Protein AF-A0A327JA09-F1 (afdb_monomer_lite)

pLDDT: mean 91.35, std 12.74, range [39.41, 97.94]

Sequence (194 aa):
MADFAIGSVSSKSVKAQERDEAKEIYLKEKSEASIWSENVDVTNEQITSLDVNIADIKNVIKGLSTDLAVIASNKEKVGEDYKTLVFLHDALKNKPKYALTPDEKKFLANFTEKKVALEDQKNQLTVNFEELDKLIEVKKKDAEATEKKQKEIKENLEKTIEPRYKKEDEEAQDAYKVWKKLEKEVEEEERNKK

Structure (mmCIF, N/CA/C/O backbone):
data_AF-A0A327JA09-F1
#
_entry.id   AF-A0A327JA09-F1
#
loop_
_atom_site.group_PDB
_atom_site.id
_atom_site.type_symbol
_atom_site.label_atom_id
_atom_site.label_alt_id
_atom_site.label_comp_id
_atom_site.label_asym_id
_atom_site.label_entity_id
_atom_site.label_seq_id
_atom_site.pdbx_PDB_ins_code
_atom_site.Cartn_x
_atom_site.Cartn_y
_atom_site.Cartn_z
_atom_site.occupancy
_atom_site.B_iso_or_equiv
_atom_site.auth_seq_id
_atom_site.auth_comp_id
_atom_site.auth_asym_id
_atom_site.auth_atom_id
_atom_site.pdbx_PDB_model_num
ATOM 1 N N . MET A 1 1 ? 48.721 -32.821 -64.611 1.00 44.84 1 MET A N 1
ATOM 2 C CA . MET A 1 1 ? 48.614 -31.363 -64.406 1.00 44.84 1 MET A CA 1
ATOM 3 C C . MET A 1 1 ? 47.261 -31.134 -63.766 1.00 44.84 1 MET A C 1
ATOM 5 O O . MET A 1 1 ? 46.281 -31.594 -64.332 1.00 44.84 1 MET A O 1
ATOM 9 N N . ALA A 1 2 ? 47.228 -30.619 -62.538 1.00 44.12 2 ALA A N 1
ATOM 10 C CA . ALA A 1 2 ? 45.986 -30.359 -61.818 1.00 44.12 2 ALA A CA 1
ATOM 11 C C . ALA A 1 2 ? 45.610 -28.893 -62.044 1.00 44.12 2 ALA A C 1
ATOM 13 O O . ALA A 1 2 ? 46.360 -28.008 -61.635 1.00 44.12 2 ALA A O 1
ATOM 14 N N . ASP A 1 3 ? 44.487 -28.658 -62.719 1.00 41.72 3 ASP A N 1
ATOM 15 C CA . ASP A 1 3 ? 43.904 -27.329 -62.856 1.00 41.72 3 ASP A CA 1
ATOM 16 C C . ASP A 1 3 ? 43.307 -26.909 -61.511 1.00 41.72 3 ASP A C 1
ATOM 18 O O . ASP A 1 3 ? 42.401 -27.548 -60.972 1.00 41.72 3 ASP A O 1
ATOM 22 N N . PHE A 1 4 ? 43.858 -25.839 -60.944 1.00 43.09 4 PHE A N 1
ATOM 23 C CA . PHE A 1 4 ? 43.370 -25.221 -59.720 1.00 43.09 4 PHE A CA 1
ATOM 24 C C . PHE A 1 4 ? 42.222 -24.277 -60.091 1.00 43.09 4 PHE A C 1
ATOM 26 O O . PHE A 1 4 ? 42.443 -23.179 -60.601 1.00 43.09 4 PHE A O 1
ATOM 33 N N . ALA A 1 5 ? 40.983 -24.718 -59.867 1.00 48.59 5 ALA A N 1
ATOM 34 C CA . ALA A 1 5 ? 39.807 -23.867 -59.990 1.00 48.59 5 ALA A CA 1
ATOM 35 C C . ALA A 1 5 ? 39.850 -22.791 -58.893 1.00 48.59 5 ALA A C 1
ATOM 37 O O . ALA A 1 5 ? 39.520 -23.048 -57.735 1.00 48.59 5 ALA A O 1
ATOM 38 N N . ILE A 1 6 ? 40.273 -21.578 -59.253 1.00 45.56 6 ILE A N 1
ATOM 39 C CA . ILE A 1 6 ? 40.112 -20.402 -58.397 1.00 45.56 6 ILE A CA 1
ATOM 40 C C . ILE A 1 6 ? 38.614 -20.096 -58.364 1.00 45.56 6 ILE A C 1
ATOM 42 O O . ILE A 1 6 ? 38.031 -19.648 -59.352 1.00 45.56 6 ILE A O 1
ATOM 46 N N . GLY A 1 7 ? 37.986 -20.406 -57.231 1.00 39.41 7 GLY A N 1
ATOM 47 C CA . GLY A 1 7 ? 36.593 -20.083 -56.962 1.00 39.41 7 GLY A CA 1
ATOM 48 C C . GLY A 1 7 ? 36.347 -18.588 -57.142 1.00 39.41 7 GLY A C 1
ATOM 49 O O . GLY A 1 7 ? 36.975 -17.758 -56.488 1.00 39.41 7 GLY A O 1
ATOM 50 N N . SER A 1 8 ? 35.424 -18.259 -58.043 1.00 39.84 8 SER A N 1
ATOM 51 C CA . SER A 1 8 ? 34.851 -16.925 -58.197 1.00 39.84 8 SER A CA 1
ATOM 52 C C . SER A 1 8 ? 34.093 -16.569 -56.917 1.00 39.84 8 SER A C 1
ATOM 54 O O . SER A 1 8 ? 32.942 -16.963 -56.720 1.00 39.84 8 SER A O 1
ATOM 56 N N . VAL A 1 9 ? 34.764 -15.868 -56.004 1.00 45.22 9 VAL A N 1
ATOM 57 C CA . VAL A 1 9 ? 34.104 -15.218 -54.874 1.00 45.22 9 VAL A CA 1
ATOM 58 C C . VAL A 1 9 ? 33.410 -13.989 -55.451 1.00 45.22 9 VAL A C 1
ATOM 60 O O . VAL A 1 9 ? 34.061 -13.020 -55.833 1.00 45.22 9 VAL A O 1
ATOM 63 N N . SER A 1 10 ? 32.086 -14.067 -55.587 1.00 47.44 10 SER A N 1
ATOM 64 C CA . SER A 1 10 ? 31.228 -12.953 -55.997 1.00 47.44 10 SER A CA 1
ATOM 65 C C . SER A 1 10 ? 31.553 -11.711 -55.162 1.00 47.44 10 SER A C 1
ATOM 67 O O . SER A 1 10 ? 31.227 -11.653 -53.975 1.00 47.44 10 SER A O 1
ATOM 69 N N . SER A 1 11 ? 32.190 -10.714 -55.776 1.00 51.88 11 SER A N 1
ATOM 70 C CA . SER A 1 11 ? 32.577 -9.465 -55.127 1.00 51.88 11 SER A CA 1
ATOM 71 C C . SER A 1 11 ? 31.333 -8.633 -54.801 1.00 51.88 11 SER A C 1
ATOM 73 O O . SER A 1 11 ? 30.834 -7.897 -55.657 1.00 51.88 11 SER A O 1
ATOM 75 N N . LYS A 1 12 ? 30.817 -8.720 -53.569 1.00 57.81 12 LYS A N 1
ATOM 76 C CA . LYS A 1 12 ? 29.985 -7.632 -53.030 1.00 57.81 12 LYS A CA 1
ATOM 77 C C . LYS A 1 12 ? 30.800 -6.336 -53.139 1.00 57.81 12 LYS A C 1
ATOM 79 O O . LYS A 1 12 ? 31.996 -6.347 -52.851 1.00 57.81 12 LYS A O 1
ATOM 84 N N . SER A 1 13 ? 30.189 -5.236 -53.590 1.00 75.19 13 SER A N 1
ATOM 85 C CA . SER A 1 13 ? 30.868 -3.938 -53.519 1.00 75.19 13 SER A CA 1
ATOM 86 C C . SER A 1 13 ? 31.145 -3.611 -52.050 1.00 75.19 13 SER A C 1
ATOM 88 O O . SER A 1 13 ? 30.347 -3.964 -51.182 1.00 75.19 13 SER A O 1
ATOM 90 N N . VAL A 1 14 ? 32.263 -2.938 -51.766 1.00 83.44 14 VAL A N 1
ATOM 91 C CA . VAL A 1 14 ? 32.644 -2.531 -50.399 1.00 83.44 14 VAL A CA 1
ATOM 92 C C . VAL A 1 14 ? 31.479 -1.815 -49.697 1.00 83.44 14 VAL A C 1
ATOM 94 O O . VAL A 1 14 ? 31.134 -2.164 -48.576 1.00 83.44 14 VAL A O 1
ATOM 97 N N . LYS A 1 15 ? 30.755 -0.946 -50.415 1.00 84.56 15 LYS A N 1
ATOM 98 C CA . LYS A 1 15 ? 29.558 -0.261 -49.901 1.00 84.56 15 LYS A CA 1
ATOM 99 C C . LYS A 1 15 ? 28.396 -1.190 -49.545 1.00 84.56 15 LYS A C 1
ATOM 101 O O . LYS A 1 15 ? 27.679 -0.942 -48.581 1.00 84.56 15 LYS A O 1
ATOM 106 N N . ALA A 1 16 ? 28.188 -2.270 -50.301 1.00 89.00 16 ALA A N 1
ATOM 107 C CA . ALA A 1 16 ? 27.152 -3.250 -49.978 1.00 89.00 16 ALA A CA 1
ATOM 108 C C . ALA A 1 16 ? 27.483 -4.010 -48.684 1.00 89.00 16 ALA A C 1
ATOM 110 O O . ALA A 1 16 ? 26.564 -4.343 -47.929 1.00 89.00 16 ALA A O 1
ATOM 111 N N . GLN A 1 17 ? 28.770 -4.256 -48.422 1.00 91.69 17 GLN A N 1
ATOM 112 C CA . GLN A 1 17 ? 29.241 -4.831 -47.164 1.00 91.69 17 GLN A CA 1
ATOM 113 C C . GLN A 1 17 ? 29.091 -3.837 -46.002 1.00 91.69 17 GLN A C 1
ATOM 115 O O . GLN A 1 17 ? 28.455 -4.181 -45.013 1.00 91.69 17 GLN A O 1
ATOM 120 N N . GLU A 1 18 ? 29.547 -2.591 -46.154 1.00 93.12 18 GLU A N 1
ATOM 121 C CA . GLU A 1 18 ? 29.375 -1.527 -45.145 1.00 93.12 18 GLU A CA 1
ATOM 122 C C . GLU A 1 18 ? 27.895 -1.321 -44.776 1.00 93.12 18 GLU A C 1
ATOM 124 O O . GLU A 1 18 ? 27.540 -1.157 -43.610 1.00 93.12 18 GLU A O 1
ATOM 129 N N . ARG A 1 19 ? 26.995 -1.394 -45.764 1.00 95.00 19 ARG A N 1
ATOM 130 C CA . ARG A 1 19 ? 25.542 -1.337 -45.553 1.00 95.00 19 ARG A CA 1
ATOM 131 C C . ARG A 1 19 ? 25.009 -2.539 -44.766 1.00 95.00 19 ARG A C 1
ATOM 133 O O . ARG A 1 19 ? 24.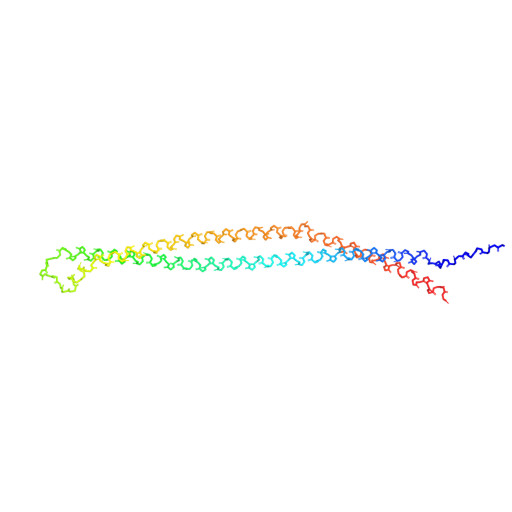081 -2.358 -43.982 1.00 95.00 19 ARG A O 1
ATOM 140 N N . ASP A 1 20 ? 25.535 -3.749 -44.995 1.00 94.88 20 ASP A N 1
ATOM 141 C CA . ASP A 1 20 ? 25.145 -4.947 -44.226 1.00 94.88 20 ASP A CA 1
ATOM 142 C C . ASP A 1 20 ? 25.600 -4.810 -42.766 1.00 94.88 20 ASP A C 1
ATOM 144 O O . ASP A 1 20 ? 24.798 -5.024 -41.860 1.00 94.88 20 ASP A O 1
ATOM 148 N N . GLU A 1 21 ? 26.842 -4.377 -42.543 1.00 95.44 21 GLU A N 1
ATOM 149 C CA . GLU A 1 21 ? 27.412 -4.157 -41.207 1.00 95.44 21 GLU A CA 1
ATOM 150 C C . GLU A 1 21 ? 26.638 -3.069 -40.442 1.00 95.44 21 GLU A C 1
ATOM 152 O O . GLU A 1 21 ? 26.225 -3.276 -39.301 1.00 95.44 21 GLU A O 1
ATOM 157 N N . ALA A 1 22 ? 26.325 -1.939 -41.087 1.00 95.88 22 ALA A N 1
ATOM 158 C CA . ALA A 1 22 ? 25.502 -0.888 -40.485 1.00 95.88 22 ALA A CA 1
ATOM 159 C C . ALA A 1 22 ? 24.075 -1.361 -40.154 1.00 95.88 22 ALA A C 1
ATOM 161 O O . ALA A 1 22 ? 23.487 -0.920 -39.164 1.00 95.88 22 ALA A O 1
ATOM 162 N N . LYS A 1 23 ? 23.509 -2.268 -40.962 1.00 97.38 23 LYS A N 1
ATOM 163 C CA . LYS A 1 23 ? 22.200 -2.872 -40.688 1.00 97.38 23 LYS A CA 1
ATOM 164 C C . LYS A 1 23 ? 22.248 -3.771 -39.456 1.00 97.38 23 LYS A C 1
ATOM 166 O O . LYS A 1 23 ? 21.316 -3.736 -38.658 1.00 97.38 23 LYS A O 1
ATOM 171 N N . GLU A 1 24 ? 23.295 -4.577 -39.313 1.00 97.50 24 GLU A N 1
ATOM 172 C CA . GLU A 1 24 ? 23.486 -5.446 -38.149 1.00 97.50 24 GLU A CA 1
ATOM 173 C C . GLU A 1 24 ? 23.612 -4.626 -36.862 1.00 97.50 24 GLU A C 1
ATOM 175 O O . GLU A 1 24 ? 22.909 -4.908 -35.891 1.00 97.50 24 GLU A O 1
ATOM 180 N N . ILE A 1 25 ? 24.405 -3.548 -36.894 1.00 96.94 25 ILE A N 1
ATOM 181 C CA . ILE A 1 25 ? 24.517 -2.595 -35.781 1.00 96.94 25 ILE A CA 1
ATOM 182 C C . ILE A 1 25 ? 23.142 -2.006 -35.448 1.00 96.94 25 ILE A C 1
ATOM 184 O O . ILE A 1 25 ? 22.702 -2.114 -34.310 1.00 96.94 25 ILE A O 1
ATOM 188 N N . TYR A 1 26 ? 22.409 -1.468 -36.430 1.00 97.62 26 TYR A N 1
ATOM 189 C CA . TYR A 1 26 ? 21.063 -0.931 -36.188 1.00 97.62 26 TYR A CA 1
ATOM 190 C C . TYR A 1 26 ? 20.123 -1.952 -35.532 1.00 97.62 26 TYR A C 1
ATOM 192 O O . TYR A 1 26 ? 19.396 -1.610 -34.602 1.00 97.62 26 TYR A O 1
ATOM 200 N N . LEU A 1 27 ? 20.115 -3.201 -36.003 1.00 97.94 27 LEU A N 1
ATOM 201 C CA . LEU A 1 27 ? 19.254 -4.240 -35.436 1.00 97.94 27 LEU A CA 1
ATOM 202 C C . LEU A 1 27 ? 19.621 -4.564 -33.984 1.00 97.94 27 LEU A C 1
ATOM 204 O O . LEU A 1 27 ? 18.719 -4.777 -33.174 1.00 97.94 27 LEU A O 1
ATOM 208 N N . LYS A 1 28 ? 20.917 -4.571 -33.660 1.00 97.50 28 LYS A N 1
ATOM 209 C CA . LYS A 1 28 ? 21.413 -4.753 -32.295 1.00 97.50 28 LYS A CA 1
ATOM 210 C C . LYS A 1 28 ? 20.978 -3.600 -31.388 1.00 97.50 28 LYS A C 1
ATOM 212 O O . LYS A 1 28 ? 20.291 -3.850 -30.403 1.00 97.50 28 LYS A O 1
ATOM 217 N N . GLU A 1 29 ? 21.277 -2.357 -31.762 1.00 96.69 29 GLU A N 1
ATOM 218 C CA . GLU A 1 29 ? 20.922 -1.173 -30.963 1.00 96.69 29 GLU A CA 1
ATOM 219 C C . GLU A 1 29 ? 19.396 -1.041 -30.798 1.00 96.69 29 GLU A C 1
ATOM 221 O O . GLU A 1 29 ? 18.890 -0.786 -29.708 1.00 96.69 29 GLU A O 1
ATOM 226 N N . LYS A 1 30 ? 18.616 -1.335 -31.850 1.00 97.12 30 LYS A N 1
ATOM 227 C CA . LYS A 1 30 ? 17.147 -1.389 -31.765 1.00 97.12 30 LYS A CA 1
ATOM 228 C C . LYS A 1 30 ? 16.663 -2.430 -30.753 1.00 97.12 30 LYS A C 1
ATOM 230 O O . LYS A 1 30 ? 15.679 -2.190 -30.054 1.00 97.12 30 LYS A O 1
ATOM 235 N N . SER A 1 31 ? 17.304 -3.597 -30.707 1.00 97.06 31 SER A N 1
ATOM 236 C CA . SER A 1 31 ? 16.965 -4.633 -29.731 1.00 97.06 31 SER A CA 1
ATOM 237 C C . SER A 1 31 ? 17.262 -4.171 -28.305 1.00 97.06 31 SER A C 1
ATOM 239 O O . SER A 1 31 ? 16.468 -4.448 -27.410 1.00 97.06 31 SER A O 1
ATOM 241 N N . GLU A 1 32 ? 18.370 -3.462 -28.087 1.00 95.81 32 GLU A N 1
ATOM 242 C CA . GLU A 1 32 ? 18.741 -2.915 -26.776 1.00 95.81 32 GLU A CA 1
ATOM 243 C C . GLU A 1 32 ? 17.747 -1.832 -26.333 1.00 95.81 32 GLU A C 1
ATOM 245 O O . GLU A 1 32 ? 17.211 -1.914 -25.225 1.00 95.81 32 GLU A O 1
ATOM 250 N N . ALA A 1 33 ? 17.380 -0.905 -27.223 1.00 96.31 33 ALA A N 1
ATOM 251 C CA . ALA A 1 33 ? 16.337 0.089 -26.965 1.00 96.31 33 ALA A CA 1
ATOM 252 C C . ALA A 1 33 ? 14.985 -0.556 -26.605 1.00 96.31 33 ALA A C 1
ATOM 254 O O . ALA A 1 33 ? 14.316 -0.110 -25.671 1.00 96.31 33 ALA A O 1
ATOM 255 N N . SER A 1 34 ? 14.603 -1.642 -27.291 1.00 97.19 34 SER A N 1
ATOM 256 C CA . SER A 1 34 ? 13.364 -2.385 -27.008 1.00 97.19 34 SER A CA 1
ATOM 257 C C . SER A 1 34 ? 13.348 -2.964 -25.593 1.00 97.19 34 SER A C 1
ATOM 259 O O . SER A 1 34 ? 12.354 -2.816 -24.888 1.00 97.19 34 SER A O 1
ATOM 261 N N . ILE A 1 35 ? 14.457 -3.566 -25.148 1.00 97.19 35 ILE A N 1
ATOM 262 C CA . ILE A 1 35 ? 14.583 -4.119 -23.788 1.00 97.19 35 ILE A CA 1
ATOM 263 C C . ILE A 1 35 ? 14.389 -3.015 -22.743 1.00 97.19 35 ILE A C 1
ATOM 265 O O . ILE A 1 35 ? 13.703 -3.203 -21.739 1.00 97.19 35 ILE A O 1
ATOM 269 N N . TRP A 1 36 ? 14.984 -1.843 -22.966 1.00 97.38 36 TRP A N 1
ATOM 270 C CA . TRP A 1 36 ? 14.853 -0.734 -22.026 1.00 97.38 36 TRP A CA 1
ATOM 271 C C . TRP A 1 36 ? 13.467 -0.087 -22.043 1.00 97.38 36 TRP A C 1
ATOM 273 O O . TRP A 1 36 ? 13.001 0.319 -20.980 1.00 97.38 36 TRP A O 1
ATOM 283 N N . SER A 1 37 ? 12.781 -0.060 -23.189 1.00 97.31 37 SER A N 1
ATOM 284 C CA . SER A 1 37 ? 11.369 0.335 -23.262 1.00 97.31 37 SER A CA 1
ATOM 285 C C . SER A 1 37 ? 10.483 -0.609 -22.446 1.00 97.31 37 SER A C 1
ATOM 287 O O . SER A 1 37 ? 9.688 -0.151 -21.631 1.00 97.31 37 SER A O 1
ATOM 289 N N . GLU A 1 38 ? 10.658 -1.926 -22.595 1.00 97.94 38 GLU A N 1
ATOM 290 C CA . GLU A 1 38 ? 9.912 -2.922 -21.811 1.00 97.94 38 GLU A CA 1
ATOM 291 C C . GLU A 1 38 ? 10.170 -2.764 -20.306 1.00 97.94 38 GLU A C 1
ATOM 293 O O . GLU A 1 38 ? 9.248 -2.851 -19.496 1.00 97.94 38 GLU A O 1
ATOM 298 N N . ASN A 1 39 ? 11.410 -2.456 -19.910 1.00 97.56 39 ASN A N 1
ATOM 299 C CA . ASN A 1 39 ? 11.739 -2.183 -18.510 1.00 97.56 39 ASN A CA 1
ATOM 300 C C . ASN A 1 39 ? 11.026 -0.934 -17.964 1.00 97.56 39 ASN A C 1
ATOM 302 O O . ASN A 1 39 ? 10.643 -0.931 -16.791 1.00 97.56 39 ASN A O 1
ATOM 306 N N . VAL A 1 40 ? 10.842 0.116 -18.776 1.00 97.75 40 VAL A N 1
ATOM 307 C CA . VAL A 1 40 ? 10.040 1.295 -18.397 1.00 97.75 40 VAL A CA 1
ATOM 308 C C . VAL A 1 40 ? 8.592 0.879 -18.147 1.00 97.75 40 VAL A C 1
ATOM 310 O O . VAL A 1 40 ? 8.047 1.192 -17.086 1.00 97.75 40 VAL A O 1
ATOM 313 N N . ASP A 1 41 ? 7.993 0.127 -19.070 1.00 97.31 41 ASP A N 1
ATOM 314 C CA . ASP A 1 41 ? 6.597 -0.309 -18.974 1.00 97.31 41 ASP A CA 1
ATOM 315 C C . ASP A 1 41 ? 6.363 -1.197 -17.745 1.00 97.31 41 ASP A C 1
ATOM 317 O O . ASP A 1 41 ? 5.506 -0.892 -16.913 1.00 97.31 41 ASP A O 1
ATOM 321 N N . VAL A 1 42 ? 7.197 -2.223 -17.543 1.00 97.88 42 VAL A N 1
ATOM 322 C CA . VAL A 1 42 ? 7.123 -3.113 -16.370 1.00 97.88 42 VAL A CA 1
ATOM 323 C C . VAL A 1 42 ? 7.286 -2.331 -15.065 1.00 97.88 42 VAL A C 1
ATOM 325 O O . VAL A 1 42 ? 6.594 -2.597 -14.079 1.00 97.88 42 VAL A O 1
ATOM 328 N N . THR A 1 43 ? 8.183 -1.345 -15.030 1.00 96.81 43 THR A N 1
ATOM 329 C CA . THR A 1 43 ? 8.384 -0.519 -13.831 1.00 96.81 43 THR A CA 1
ATOM 330 C C . THR A 1 43 ? 7.168 0.369 -13.551 1.00 96.81 43 THR A C 1
ATOM 332 O O . THR A 1 43 ? 6.747 0.493 -12.398 1.00 96.81 43 THR A O 1
ATOM 335 N N . ASN A 1 44 ? 6.549 0.935 -14.588 1.00 97.69 44 ASN A N 1
ATOM 336 C CA . ASN A 1 44 ? 5.309 1.705 -14.468 1.00 97.69 44 ASN A CA 1
ATOM 337 C C . ASN A 1 44 ? 4.126 0.845 -13.996 1.00 97.69 44 ASN A C 1
ATOM 339 O O . ASN A 1 44 ? 3.337 1.280 -13.148 1.00 97.69 44 ASN A O 1
ATOM 343 N N . GLU A 1 45 ? 4.016 -0.394 -14.476 1.00 97.75 45 GLU A N 1
ATOM 344 C CA . GLU A 1 45 ? 3.018 -1.355 -13.995 1.00 97.75 45 GLU A CA 1
ATOM 345 C C . GLU A 1 45 ? 3.221 -1.687 -12.511 1.00 97.75 45 GLU A C 1
ATOM 347 O O . GLU A 1 45 ? 2.260 -1.685 -11.735 1.00 97.75 45 GLU A O 1
ATOM 352 N N . GLN A 1 46 ? 4.469 -1.898 -12.076 1.00 97.50 46 GLN A N 1
ATOM 353 C CA . GLN A 1 46 ? 4.794 -2.115 -10.661 1.00 97.50 46 GLN A CA 1
ATOM 354 C C . GLN A 1 46 ? 4.404 -0.915 -9.792 1.00 97.50 46 GLN A C 1
ATOM 356 O O . GLN A 1 46 ? 3.834 -1.098 -8.714 1.00 97.50 46 GLN A O 1
ATOM 361 N N . ILE A 1 47 ? 4.672 0.310 -10.254 1.00 97.56 47 ILE A N 1
ATOM 362 C CA . ILE A 1 47 ? 4.273 1.541 -9.556 1.00 97.56 47 ILE A CA 1
ATOM 363 C C . ILE A 1 47 ? 2.750 1.612 -9.408 1.00 97.56 47 ILE A C 1
ATOM 365 O O . ILE A 1 47 ? 2.262 1.866 -8.304 1.00 97.56 47 ILE A O 1
ATOM 369 N N . THR A 1 48 ? 2.020 1.330 -10.488 1.00 97.38 48 THR A N 1
ATOM 370 C CA . THR A 1 48 ? 0.550 1.344 -10.518 1.00 97.38 48 THR A CA 1
ATOM 371 C C . THR A 1 48 ? -0.038 0.283 -9.587 1.00 97.38 48 THR A C 1
ATOM 373 O O . THR A 1 48 ? -0.967 0.557 -8.830 1.00 97.38 48 THR A O 1
ATOM 376 N N . SER A 1 49 ? 0.528 -0.927 -9.575 1.00 97.00 49 SER A N 1
ATOM 377 C CA . SER A 1 49 ? 0.117 -1.985 -8.645 1.00 97.00 49 SER A CA 1
ATOM 378 C C . SER A 1 49 ? 0.328 -1.572 -7.185 1.00 97.00 49 SER A C 1
ATOM 380 O O . SER A 1 49 ? -0.530 -1.822 -6.336 1.00 97.00 49 SER A O 1
ATOM 382 N N . LEU A 1 50 ? 1.437 -0.890 -6.880 1.00 97.31 50 LEU A N 1
ATOM 383 C CA . LEU A 1 50 ? 1.685 -0.354 -5.542 1.00 97.31 50 LEU A CA 1
ATOM 384 C C . LEU A 1 50 ? 0.699 0.761 -5.171 1.00 97.31 50 LEU A C 1
ATOM 386 O O . LEU A 1 50 ? 0.245 0.772 -4.030 1.00 97.31 50 LEU A O 1
ATOM 390 N N . ASP A 1 51 ? 0.317 1.640 -6.105 1.00 96.75 51 ASP A N 1
ATOM 391 C CA . ASP A 1 51 ? -0.721 2.661 -5.872 1.00 96.75 51 ASP A CA 1
ATOM 392 C C . ASP A 1 51 ? -2.059 2.024 -5.466 1.00 96.75 51 ASP A C 1
ATOM 394 O O . ASP A 1 51 ? -2.680 2.457 -4.491 1.00 96.75 51 ASP A O 1
ATOM 398 N N . VAL A 1 52 ? -2.473 0.958 -6.162 1.00 97.88 52 VAL A N 1
ATOM 399 C CA . VAL A 1 52 ? -3.693 0.201 -5.827 1.00 97.88 52 VAL A CA 1
ATOM 400 C C . VAL A 1 52 ? -3.584 -0.413 -4.432 1.00 97.88 52 VAL A C 1
ATOM 402 O O . VAL A 1 52 ? -4.470 -0.211 -3.604 1.00 97.88 52 VAL A O 1
ATOM 405 N N . ASN A 1 53 ? -2.467 -1.076 -4.119 1.00 96.88 53 ASN A N 1
ATOM 406 C CA . ASN A 1 53 ? -2.255 -1.676 -2.799 1.00 96.88 53 ASN A CA 1
ATOM 407 C C . ASN A 1 53 ? -2.286 -0.630 -1.669 1.00 96.88 53 ASN A C 1
ATOM 409 O O . ASN A 1 53 ? -2.876 -0.870 -0.616 1.00 96.88 53 ASN A O 1
ATOM 413 N N . ILE A 1 54 ? -1.683 0.546 -1.875 1.00 97.31 54 ILE A N 1
ATOM 414 C CA . ILE A 1 54 ? -1.713 1.650 -0.902 1.00 97.31 54 ILE A CA 1
ATOM 415 C C . ILE A 1 54 ? -3.151 2.140 -0.694 1.00 97.31 54 ILE A C 1
ATOM 417 O O . ILE A 1 54 ? -3.562 2.375 0.447 1.00 97.31 54 ILE A O 1
ATOM 421 N N . ALA A 1 55 ? -3.923 2.291 -1.773 1.00 97.44 55 ALA A N 1
ATOM 422 C CA . ALA A 1 55 ? -5.325 2.690 -1.696 1.00 97.44 55 ALA A CA 1
ATOM 423 C C . ALA A 1 55 ? -6.166 1.661 -0.923 1.00 97.44 55 ALA A C 1
ATOM 425 O O . ALA A 1 55 ? -6.941 2.042 -0.041 1.00 97.44 55 ALA A O 1
ATOM 426 N N . ASP A 1 56 ? -5.959 0.370 -1.177 1.00 97.94 56 ASP A N 1
ATOM 427 C CA . ASP A 1 56 ? -6.651 -0.715 -0.479 1.00 97.94 56 ASP A CA 1
ATOM 428 C C . ASP A 1 56 ? -6.314 -0.740 1.015 1.00 97.94 56 ASP A C 1
ATOM 430 O O . ASP A 1 56 ? -7.219 -0.800 1.852 1.00 97.94 56 ASP A O 1
ATOM 434 N N . ILE A 1 57 ? -5.037 -0.594 1.383 1.00 96.69 57 ILE A N 1
ATOM 435 C CA . ILE A 1 57 ? -4.629 -0.506 2.794 1.00 96.69 57 ILE A CA 1
ATOM 436 C C . ILE A 1 57 ? -5.281 0.709 3.471 1.00 96.69 57 ILE A C 1
ATOM 438 O O . ILE A 1 57 ? -5.801 0.591 4.584 1.00 96.69 57 ILE A O 1
ATOM 442 N N . LYS A 1 58 ? -5.320 1.870 2.805 1.00 96.25 58 LYS A N 1
ATOM 443 C CA . LYS A 1 58 ? -5.981 3.080 3.330 1.00 96.25 58 LYS A CA 1
ATOM 444 C C . LYS A 1 58 ? -7.486 2.877 3.521 1.00 96.25 58 LYS A C 1
ATOM 446 O O . LYS A 1 58 ? -8.034 3.324 4.532 1.00 96.25 58 LYS A O 1
ATOM 451 N N . ASN A 1 59 ? -8.146 2.166 2.610 1.00 97.81 59 ASN A N 1
ATOM 452 C CA . ASN A 1 59 ? -9.559 1.809 2.746 1.00 97.81 59 ASN A CA 1
ATOM 453 C C . ASN A 1 59 ? -9.801 0.871 3.935 1.00 97.81 59 ASN A 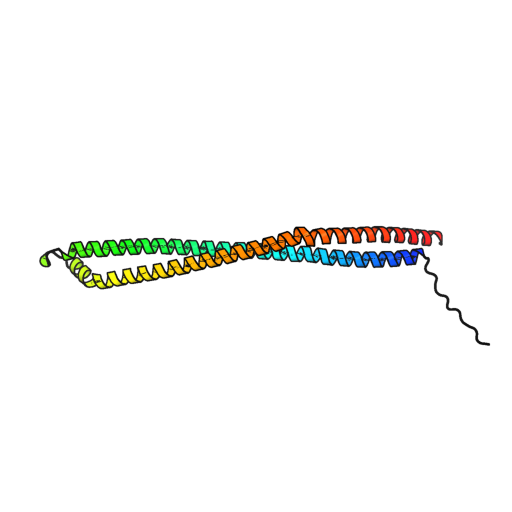C 1
ATOM 455 O O . ASN A 1 59 ? -10.730 1.104 4.711 1.00 97.81 59 ASN A O 1
ATOM 459 N N . VAL A 1 60 ? -8.937 -0.129 4.136 1.00 97.38 60 VAL A N 1
ATOM 460 C CA . VAL A 1 60 ? -8.990 -1.013 5.313 1.00 97.38 60 VAL A CA 1
ATOM 461 C C . VAL A 1 60 ? -8.823 -0.211 6.603 1.00 97.38 60 VAL A C 1
ATOM 463 O O . VAL A 1 60 ? -9.643 -0.345 7.508 1.00 97.38 60 VAL A O 1
ATOM 466 N N . ILE A 1 61 ? -7.830 0.682 6.683 1.00 97.56 61 ILE A N 1
ATOM 467 C CA . ILE A 1 61 ? -7.620 1.553 7.854 1.00 97.56 61 ILE A CA 1
ATOM 468 C C . ILE A 1 61 ? -8.871 2.389 8.149 1.00 97.56 61 ILE A C 1
ATOM 470 O O . ILE A 1 61 ? -9.262 2.524 9.309 1.00 97.56 61 ILE A O 1
ATOM 474 N N . LYS A 1 62 ? -9.519 2.939 7.116 1.00 97.12 62 LYS A N 1
ATOM 475 C CA . LYS A 1 62 ? -10.752 3.723 7.266 1.00 97.12 62 LYS A CA 1
ATOM 476 C C . LYS A 1 62 ? -11.908 2.877 7.809 1.00 97.12 62 LYS A C 1
ATOM 478 O O . LYS A 1 62 ? -12.625 3.344 8.696 1.00 97.12 62 LYS A O 1
ATOM 483 N N . GLY A 1 63 ? -12.071 1.650 7.309 1.00 97.50 63 GLY A N 1
ATOM 484 C CA . GLY A 1 63 ? -13.054 0.691 7.821 1.00 97.50 63 GLY A CA 1
ATOM 485 C C . GLY A 1 63 ? -12.824 0.390 9.301 1.00 97.50 63 GLY A C 1
ATOM 486 O O . GLY A 1 63 ? -13.689 0.667 10.126 1.00 97.50 63 GLY A O 1
ATOM 487 N N . LEU A 1 64 ? -11.604 -0.024 9.652 1.00 97.38 64 LEU A N 1
ATOM 488 C CA . LEU A 1 64 ? -11.222 -0.327 11.035 1.00 97.38 64 LEU A CA 1
ATOM 489 C C . LEU A 1 64 ? -11.390 0.877 11.972 1.00 97.38 64 LEU A C 1
ATOM 491 O O . LEU A 1 64 ? -11.829 0.723 13.105 1.00 97.38 64 LEU A O 1
ATOM 495 N N . SER A 1 65 ? -11.081 2.090 11.504 1.00 96.75 65 SER A N 1
ATOM 496 C CA . SER A 1 65 ? -11.270 3.317 12.294 1.00 96.75 65 SER A CA 1
ATOM 497 C C . SER A 1 65 ? -12.749 3.619 12.554 1.00 96.75 65 SER A C 1
ATOM 499 O O . SER A 1 65 ? -13.095 4.163 13.602 1.00 96.75 65 SER A O 1
ATOM 501 N N . THR A 1 66 ? -13.626 3.258 11.614 1.00 97.50 66 THR A N 1
ATOM 502 C CA . THR A 1 66 ? -15.081 3.381 11.781 1.00 97.50 66 THR A CA 1
ATOM 503 C C . THR A 1 66 ? -15.576 2.391 12.834 1.00 97.50 66 THR A C 1
ATOM 505 O O . THR A 1 66 ? -16.297 2.789 13.749 1.00 97.50 66 THR A O 1
ATOM 508 N N . ASP A 1 67 ? -15.124 1.138 12.774 1.00 96.25 67 ASP A N 1
ATOM 509 C CA . ASP A 1 67 ? -15.455 0.113 13.772 1.00 96.25 67 ASP A CA 1
ATOM 510 C C . ASP A 1 67 ? -14.938 0.493 15.168 1.00 96.25 67 ASP A C 1
ATOM 512 O O . ASP A 1 67 ? -15.657 0.372 16.163 1.00 96.25 67 ASP A O 1
ATOM 516 N N . LEU A 1 68 ? -13.720 1.039 15.245 1.00 96.00 68 LEU A N 1
ATOM 517 C CA . LEU A 1 68 ? -13.129 1.535 16.487 1.00 96.00 68 LEU A CA 1
ATOM 518 C C . LEU A 1 68 ? -13.972 2.665 17.104 1.00 96.00 68 LEU A C 1
ATOM 520 O O . LEU A 1 68 ? -14.198 2.674 18.316 1.00 96.00 68 LEU A O 1
ATOM 524 N N . ALA A 1 69 ? -14.488 3.586 16.283 1.00 95.75 69 ALA A N 1
ATOM 525 C CA . ALA A 1 69 ? -15.372 4.660 16.738 1.00 95.75 69 ALA A CA 1
ATOM 526 C C . ALA A 1 69 ? -16.712 4.124 17.273 1.00 95.75 69 ALA A C 1
ATOM 528 O O . ALA A 1 69 ? -17.200 4.591 18.306 1.00 95.75 69 ALA A O 1
ATOM 529 N N . VAL A 1 70 ? -17.284 3.106 16.621 1.00 96.88 70 VAL A N 1
ATOM 530 C CA . VAL A 1 70 ? -18.496 2.421 17.103 1.00 96.88 70 VAL A CA 1
ATOM 531 C C . VAL A 1 70 ? -18.239 1.747 18.453 1.00 96.88 70 VAL A C 1
ATOM 533 O O . VAL A 1 70 ? -19.040 1.892 19.379 1.00 96.88 70 VAL A O 1
ATOM 536 N N . ILE A 1 71 ? -17.109 1.054 18.611 1.00 95.50 71 ILE A N 1
ATOM 537 C CA . ILE A 1 71 ? -16.735 0.413 19.880 1.00 95.50 71 ILE A CA 1
ATOM 538 C C . ILE A 1 71 ? -16.512 1.446 20.984 1.00 95.50 71 ILE A C 1
ATOM 540 O O . ILE A 1 71 ? -16.972 1.233 22.106 1.00 95.50 71 ILE A O 1
ATOM 544 N N . ALA A 1 72 ? -15.866 2.574 20.681 1.00 94.44 72 ALA A N 1
ATOM 545 C CA . ALA A 1 72 ? -15.680 3.663 21.637 1.00 94.44 72 ALA A CA 1
ATOM 546 C C . ALA A 1 72 ? -17.026 4.202 22.150 1.00 94.44 72 ALA A C 1
ATOM 548 O O . ALA A 1 72 ? -17.219 4.308 23.361 1.00 94.44 72 ALA A O 1
ATOM 549 N N . SER A 1 73 ? -17.978 4.450 21.244 1.00 96.31 73 SER A N 1
ATOM 550 C CA . SER A 1 73 ? -19.331 4.898 21.603 1.00 96.31 73 SER A CA 1
ATOM 551 C C . SER A 1 73 ? -20.081 3.859 22.445 1.00 96.31 73 SER A C 1
ATOM 553 O O . SER A 1 73 ? -20.675 4.192 23.471 1.00 96.31 73 SER A O 1
ATOM 555 N N . ASN A 1 74 ? -19.997 2.576 22.081 1.00 95.88 74 ASN A N 1
ATOM 556 C CA . ASN A 1 74 ? -20.600 1.501 22.872 1.00 95.88 74 ASN A CA 1
ATOM 557 C C . ASN A 1 74 ? -19.982 1.403 24.272 1.00 95.88 74 ASN A C 1
ATOM 559 O O . ASN A 1 74 ? -20.697 1.184 25.248 1.00 95.88 74 ASN A O 1
ATOM 563 N N . LYS A 1 75 ? -18.664 1.585 24.392 1.00 92.94 75 LYS A N 1
ATOM 564 C CA . LYS A 1 75 ? -17.955 1.557 25.677 1.00 92.94 75 LYS A CA 1
ATOM 565 C C . LYS A 1 75 ? -18.381 2.711 26.582 1.00 92.94 75 LYS A C 1
ATOM 567 O O . LYS A 1 75 ? -18.537 2.504 27.786 1.00 92.94 75 LYS A O 1
ATOM 572 N N . GLU A 1 76 ? -18.588 3.897 26.016 1.00 93.94 76 GLU A N 1
ATOM 573 C CA . GLU A 1 76 ? -19.140 5.049 26.733 1.00 93.94 76 GLU A CA 1
ATOM 574 C C . GLU A 1 76 ? -20.548 4.744 27.253 1.00 93.94 76 GLU A C 1
ATOM 576 O O . GLU A 1 76 ? -20.775 4.823 28.461 1.00 93.94 76 GLU A O 1
ATOM 581 N N . LYS A 1 77 ? -21.439 4.263 26.379 1.00 95.94 77 LYS A N 1
ATOM 582 C CA . LYS A 1 77 ? -22.812 3.889 26.742 1.00 95.94 77 LYS A CA 1
ATOM 583 C C . LYS A 1 77 ? -22.869 2.822 27.839 1.00 95.94 77 LYS A C 1
ATOM 585 O O . LYS A 1 77 ? -23.574 2.997 28.825 1.00 95.94 77 LYS A O 1
ATOM 590 N N . VAL A 1 78 ? -22.081 1.749 27.727 1.00 95.75 78 VAL A N 1
ATOM 591 C CA . VAL A 1 78 ? -21.990 0.713 28.776 1.00 95.75 78 VAL A CA 1
ATOM 592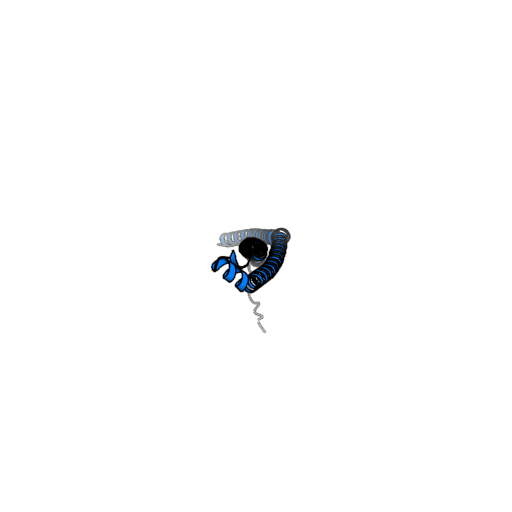 C C . VAL A 1 78 ? -21.476 1.311 30.092 1.00 95.75 78 VAL A C 1
ATOM 594 O O . VAL A 1 78 ? -21.930 0.936 31.174 1.00 95.75 78 VAL A O 1
ATOM 597 N N . GLY A 1 79 ? -20.554 2.274 30.024 1.00 92.75 79 GLY A N 1
ATOM 598 C CA . GLY A 1 79 ? -20.086 3.020 31.190 1.00 92.75 79 GLY A CA 1
ATOM 599 C C . GLY A 1 79 ? -21.179 3.867 31.852 1.00 92.75 79 GLY A C 1
ATOM 600 O O . GLY A 1 79 ? -21.241 3.925 33.083 1.00 92.75 79 GLY A O 1
ATOM 601 N N . GLU A 1 80 ? -22.040 4.510 31.069 1.00 96.00 80 GLU A N 1
ATOM 602 C CA . GLU A 1 80 ? -23.199 5.270 31.556 1.00 96.00 80 GLU A CA 1
ATOM 603 C C . GLU A 1 80 ? -24.281 4.364 32.151 1.00 96.00 80 GLU A C 1
ATOM 605 O O . GLU A 1 80 ? -24.769 4.633 33.255 1.00 96.00 80 GLU A O 1
ATOM 610 N N . ASP A 1 81 ? -24.595 3.256 31.480 1.00 95.19 81 ASP A N 1
ATOM 611 C CA . ASP A 1 81 ? -25.536 2.240 31.959 1.00 95.19 81 ASP A CA 1
ATOM 612 C C . ASP A 1 81 ? -25.064 1.662 33.299 1.00 95.19 81 ASP A C 1
ATOM 614 O O . ASP A 1 81 ? -25.850 1.542 34.242 1.00 95.19 81 ASP A O 1
ATOM 618 N N . TYR A 1 82 ? -23.761 1.392 33.435 1.00 94.19 82 TYR A N 1
ATOM 619 C CA . TYR A 1 82 ? -23.162 0.931 34.688 1.00 94.19 82 TYR A CA 1
ATOM 620 C C . TYR A 1 82 ? -23.313 1.966 35.811 1.00 94.19 82 TYR A C 1
ATOM 622 O O . TYR A 1 82 ? -23.746 1.627 36.914 1.00 94.19 82 TYR A O 1
ATOM 630 N N . LYS A 1 83 ? -22.997 3.241 35.546 1.00 94.44 83 LYS A N 1
ATOM 631 C CA . LYS A 1 83 ? -23.152 4.324 36.537 1.00 94.44 83 LYS A CA 1
ATOM 632 C C . LYS A 1 83 ? -24.607 4.468 36.980 1.00 94.44 83 LYS A C 1
ATOM 634 O O . LYS A 1 83 ? -24.872 4.577 38.176 1.00 94.44 83 LYS A O 1
ATOM 639 N N . THR A 1 84 ? -25.538 4.424 36.031 1.00 94.19 84 THR A N 1
ATOM 640 C CA . THR A 1 84 ? -26.979 4.516 36.293 1.00 94.19 84 THR A CA 1
ATOM 641 C C . THR A 1 84 ? -27.463 3.332 37.123 1.00 94.19 84 THR A C 1
ATOM 643 O O . THR A 1 84 ? -28.187 3.519 38.101 1.00 94.19 84 THR A O 1
ATOM 646 N N . LEU A 1 85 ? -27.022 2.117 36.787 1.00 94.12 85 LEU A N 1
ATOM 647 C CA . LEU A 1 85 ? -27.362 0.902 37.523 1.00 94.12 85 LEU A CA 1
ATOM 648 C C . LEU A 1 85 ? -26.920 0.994 38.992 1.00 94.12 85 LEU A C 1
ATOM 650 O O . LEU A 1 85 ? -27.713 0.696 39.887 1.00 94.12 85 LEU A O 1
ATOM 654 N N . VAL A 1 86 ? -25.680 1.430 39.244 1.00 92.81 86 VAL A N 1
ATOM 655 C CA . VAL A 1 86 ? -25.136 1.605 40.603 1.00 92.81 86 VAL A CA 1
ATOM 656 C C . VAL A 1 86 ? -25.892 2.695 41.363 1.00 92.81 86 VAL A C 1
ATOM 658 O O . VAL A 1 86 ? -26.318 2.464 42.492 1.00 92.81 86 VAL A O 1
ATOM 661 N N . PHE A 1 87 ? -26.141 3.844 40.730 1.00 92.88 87 PHE A N 1
ATOM 662 C CA . PHE A 1 87 ? -26.898 4.938 41.341 1.00 92.88 87 PHE A CA 1
ATOM 663 C C . PHE A 1 87 ? -28.309 4.505 41.769 1.00 92.88 87 PHE A C 1
ATOM 665 O O . PHE A 1 87 ? -28.727 4.766 42.898 1.00 92.88 87 PHE A O 1
ATOM 672 N N . LEU A 1 88 ? -29.039 3.803 40.894 1.00 91.44 88 LEU A N 1
ATOM 673 C CA . LEU A 1 88 ? -30.379 3.294 41.200 1.00 91.44 88 LEU A CA 1
ATOM 674 C C . LEU A 1 88 ? -30.354 2.268 42.332 1.00 91.44 88 LEU A C 1
ATOM 676 O O . LEU A 1 88 ? -31.211 2.301 43.214 1.00 91.44 88 LEU A O 1
ATOM 680 N N . HIS A 1 89 ? -29.370 1.371 42.338 1.00 92.69 89 HIS A N 1
ATOM 681 C CA . HIS A 1 89 ? -29.196 0.421 43.430 1.00 92.69 89 HIS A CA 1
ATOM 682 C C . HIS A 1 89 ? -28.983 1.127 44.771 1.00 92.69 89 HIS A C 1
ATOM 684 O O . HIS A 1 89 ? -29.665 0.798 45.744 1.00 92.69 89 HIS A O 1
ATOM 690 N N . ASP A 1 90 ? -28.109 2.129 44.821 1.00 90.94 90 ASP A N 1
ATOM 691 C CA . ASP A 1 90 ? -27.817 2.865 46.053 1.00 90.94 90 ASP A CA 1
ATOM 692 C C . ASP A 1 90 ? -29.023 3.688 46.531 1.00 90.94 90 ASP A C 1
ATOM 694 O O . ASP A 1 90 ? -29.317 3.730 47.730 1.00 90.94 90 ASP A O 1
ATOM 698 N N . ALA A 1 91 ? -29.790 4.269 45.606 1.00 89.38 91 ALA A N 1
ATOM 699 C CA . ALA A 1 91 ? -31.032 4.971 45.923 1.00 89.38 91 ALA A CA 1
ATOM 700 C C . ALA A 1 91 ? -32.113 4.035 46.498 1.00 89.38 91 ALA A C 1
ATOM 702 O O . ALA A 1 91 ? -32.855 4.423 47.402 1.00 89.38 91 ALA A O 1
ATOM 703 N N . LEU A 1 92 ? -32.213 2.800 45.997 1.00 90.06 92 LEU A N 1
ATOM 704 C CA . LEU A 1 92 ? -33.243 1.838 46.404 1.00 90.06 92 LEU A CA 1
ATOM 705 C C . LEU A 1 92 ? -32.875 1.049 47.660 1.00 90.06 92 LEU A C 1
ATOM 707 O O . LEU A 1 92 ? -33.749 0.779 48.485 1.00 90.06 92 LEU A O 1
ATOM 711 N N . LYS A 1 93 ? -31.598 0.707 47.848 1.00 87.31 93 LYS A N 1
ATOM 712 C CA . LYS A 1 93 ? -31.129 -0.073 49.004 1.00 87.31 93 LYS A CA 1
ATOM 713 C C . LYS A 1 93 ? -31.354 0.650 50.337 1.00 87.31 93 LYS A C 1
ATOM 715 O O . LYS A 1 93 ? -31.533 -0.007 51.360 1.00 87.31 93 LYS A O 1
ATOM 720 N N . ASN A 1 94 ? -31.381 1.982 50.314 1.00 84.31 94 ASN A N 1
ATOM 721 C CA . ASN A 1 94 ? -31.613 2.822 51.490 1.00 84.31 94 ASN A CA 1
ATOM 722 C C . ASN A 1 94 ? -33.103 3.053 51.808 1.00 84.31 94 ASN A C 1
ATOM 724 O O . ASN A 1 94 ? -33.422 3.610 52.859 1.00 84.31 94 ASN A O 1
ATOM 728 N N . LYS A 1 95 ? -34.035 2.628 50.940 1.00 86.06 95 LYS A N 1
ATOM 729 C CA . LYS A 1 95 ? -35.475 2.748 51.209 1.00 86.06 95 LYS A CA 1
ATOM 730 C C . LYS A 1 95 ? -35.950 1.660 52.189 1.00 86.06 95 LYS A C 1
ATOM 732 O O . LYS A 1 95 ? -35.489 0.518 52.123 1.00 86.06 95 LYS A O 1
ATOM 737 N N . PRO A 1 96 ? -36.932 1.953 53.062 1.00 83.25 96 PRO A N 1
ATOM 738 C CA . PRO A 1 96 ? -37.556 0.934 53.899 1.00 83.25 96 PRO A CA 1
ATOM 739 C C . PRO A 1 96 ? -38.208 -0.167 53.050 1.00 83.25 96 PRO A C 1
ATOM 741 O O . PRO A 1 96 ? -38.927 0.124 52.097 1.00 83.25 96 PRO A O 1
ATOM 744 N N . LYS A 1 97 ? -38.030 -1.444 53.421 1.00 76.94 97 LYS A N 1
ATOM 745 C CA . LYS A 1 97 ? -38.519 -2.597 52.629 1.00 76.94 97 LYS A CA 1
ATOM 746 C C . LYS A 1 97 ? -40.027 -2.582 52.332 1.00 76.94 97 LYS A C 1
ATOM 748 O O . LYS A 1 97 ? -40.451 -3.131 51.314 1.00 76.94 97 LYS A O 1
ATOM 753 N N . TYR A 1 98 ? -40.830 -1.995 53.219 1.00 75.69 98 TYR A N 1
ATOM 754 C CA . TYR A 1 98 ? -42.282 -1.864 53.052 1.00 75.69 98 TYR A CA 1
ATOM 755 C C . TYR A 1 98 ? -42.675 -0.775 52.042 1.00 75.69 98 TYR A C 1
ATOM 757 O O . TYR A 1 98 ? -43.778 -0.821 51.513 1.00 75.69 98 TYR A O 1
ATOM 765 N N . ALA A 1 99 ? -41.776 0.169 51.751 1.00 82.62 99 ALA A N 1
ATOM 766 C CA . ALA A 1 99 ? -41.982 1.256 50.797 1.00 82.62 99 ALA A CA 1
ATOM 767 C C . ALA A 1 99 ? -41.508 0.910 49.372 1.00 82.62 99 ALA A C 1
ATOM 769 O O . ALA A 1 99 ? -41.691 1.712 48.462 1.00 82.62 99 ALA A O 1
ATOM 770 N N . LEU A 1 100 ? -40.892 -0.264 49.177 1.00 86.44 100 LEU A N 1
ATOM 771 C CA . LEU A 1 100 ? -40.447 -0.735 47.866 1.00 86.44 100 LEU A CA 1
ATOM 772 C C . LEU A 1 100 ? -41.595 -1.393 47.096 1.00 86.44 100 LEU A C 1
ATOM 774 O O . LEU A 1 100 ? -42.219 -2.353 47.573 1.00 86.44 100 LEU A O 1
ATOM 778 N N . THR A 1 101 ? -41.795 -0.931 45.870 1.00 91.56 101 THR A N 1
ATOM 779 C CA . THR A 1 101 ? -42.673 -1.556 44.879 1.00 91.56 101 THR A CA 1
ATOM 780 C C . THR A 1 101 ? -42.159 -2.951 44.479 1.00 91.56 101 THR A C 1
ATOM 782 O O . THR A 1 101 ? -40.976 -3.267 44.665 1.00 91.56 101 THR A O 1
ATOM 785 N N . PRO A 1 102 ? -43.020 -3.828 43.928 1.00 91.12 102 PRO A N 1
ATOM 786 C CA . PRO A 1 102 ? -42.595 -5.133 43.414 1.00 91.12 102 PRO A CA 1
ATOM 787 C C . PRO A 1 102 ? -41.462 -5.045 42.377 1.00 91.12 102 PRO A C 1
ATOM 789 O O . PRO A 1 102 ? -40.532 -5.851 42.422 1.00 91.12 102 PRO A O 1
ATOM 792 N N . ASP A 1 103 ? -41.495 -4.036 41.503 1.00 91.06 103 ASP A N 1
ATOM 793 C CA . ASP A 1 103 ? -40.482 -3.836 40.461 1.00 91.06 103 ASP A CA 1
ATOM 794 C C . ASP A 1 103 ? -39.127 -3.415 41.038 1.00 91.06 103 ASP A C 1
ATOM 796 O O . ASP A 1 103 ? -38.094 -3.951 40.636 1.00 91.06 103 ASP A O 1
ATOM 800 N N . GLU A 1 104 ? -39.106 -2.532 42.041 1.00 90.62 104 GLU A N 1
ATOM 801 C CA . GLU A 1 104 ? -37.869 -2.150 42.739 1.00 90.62 104 GLU A CA 1
ATOM 802 C C . GLU A 1 104 ? -37.251 -3.341 43.494 1.00 90.62 104 GLU A C 1
ATOM 804 O O . GLU A 1 104 ? -36.030 -3.509 43.508 1.00 90.62 104 GLU A O 1
ATOM 809 N N . LYS A 1 105 ? -38.079 -4.220 44.081 1.00 88.44 105 LYS A N 1
ATOM 810 C CA . LYS A 1 105 ? -37.602 -5.464 44.719 1.00 88.44 105 LYS A CA 1
ATOM 811 C C . LYS A 1 105 ? -36.983 -6.416 43.697 1.00 88.44 105 LYS A C 1
ATOM 813 O O . LYS A 1 105 ? -35.913 -6.966 43.952 1.00 88.44 105 LYS A O 1
ATOM 818 N N . LYS A 1 106 ? -37.626 -6.585 42.537 1.00 91.06 106 LYS A N 1
ATOM 819 C CA . LYS A 1 106 ? -37.106 -7.401 41.429 1.00 91.06 106 LYS A CA 1
ATOM 820 C C . LYS A 1 106 ? -35.808 -6.821 40.861 1.00 91.06 106 LYS A C 1
ATOM 822 O O . LYS A 1 106 ? -34.880 -7.569 40.570 1.00 91.06 106 LYS A O 1
ATOM 827 N N . PHE A 1 107 ? -35.714 -5.498 40.744 1.00 91.44 107 PHE A N 1
ATOM 828 C CA . PHE A 1 107 ? -34.492 -4.813 40.330 1.00 91.44 107 PHE A CA 1
ATOM 829 C C . PHE A 1 107 ? -33.324 -5.103 41.280 1.00 91.44 107 PHE A C 1
ATOM 831 O O . PHE A 1 107 ? -32.265 -5.512 40.812 1.00 91.44 107 PHE A O 1
ATOM 838 N N . LEU A 1 108 ? -33.518 -4.948 42.597 1.00 89.50 108 LEU A N 1
ATOM 839 C CA . LEU A 1 108 ? -32.475 -5.225 43.594 1.00 89.50 108 LEU A CA 1
ATOM 840 C C . LEU A 1 108 ? -32.039 -6.697 43.585 1.00 89.50 108 LEU A C 1
ATOM 842 O O . LEU A 1 108 ? -30.852 -6.974 43.730 1.00 89.50 108 LEU A O 1
ATOM 846 N N . ALA A 1 109 ? -32.973 -7.631 43.379 1.00 90.25 109 ALA A N 1
ATOM 847 C CA . ALA A 1 109 ? -32.658 -9.055 43.266 1.00 90.25 109 ALA A CA 1
ATOM 848 C C . ALA A 1 109 ? -31.776 -9.367 42.041 1.00 90.25 109 ALA A C 1
ATOM 850 O O . ALA A 1 109 ? -30.845 -10.161 42.144 1.00 90.25 109 ALA A O 1
ATOM 851 N N . ASN A 1 110 ? -32.021 -8.696 40.911 1.00 93.06 110 ASN A N 1
ATOM 852 C CA . ASN A 1 110 ? -31.293 -8.920 39.656 1.00 93.06 110 ASN A CA 1
ATOM 853 C C . ASN A 1 110 ? -30.083 -7.983 39.475 1.00 93.06 110 ASN A C 1
ATOM 855 O O . ASN A 1 110 ? -29.428 -8.012 38.432 1.00 93.06 110 ASN A O 1
ATOM 859 N N . PHE A 1 111 ? -29.790 -7.119 40.451 1.00 92.44 111 PHE A N 1
ATOM 860 C CA . PHE A 1 111 ? -28.745 -6.101 40.335 1.00 92.44 111 PHE A CA 1
ATOM 861 C C . PHE A 1 111 ? -27.366 -6.715 40.090 1.00 92.44 111 PHE A C 1
ATOM 863 O O . PHE A 1 111 ? -26.672 -6.288 39.172 1.00 92.44 111 PHE A O 1
ATOM 870 N N . THR A 1 112 ? -26.981 -7.722 40.879 1.00 91.69 112 THR A N 1
ATOM 871 C CA . THR A 1 112 ? -25.656 -8.350 40.778 1.00 91.69 112 THR A CA 1
ATOM 872 C C . THR A 1 112 ? -25.434 -8.962 39.398 1.00 91.69 112 THR A C 1
ATOM 874 O O . THR A 1 112 ? -24.381 -8.754 38.809 1.00 91.69 112 THR A O 1
ATOM 877 N N . GLU A 1 113 ? -26.439 -9.650 38.854 1.00 94.31 113 GLU A N 1
ATOM 878 C CA . GLU A 1 113 ? -26.376 -10.247 37.516 1.00 94.31 113 GLU A CA 1
ATOM 879 C C . GLU A 1 113 ? -26.207 -9.174 36.432 1.00 94.31 113 GLU A C 1
ATOM 881 O O . GLU A 1 113 ? -25.303 -9.261 35.604 1.00 94.31 113 GLU A O 1
ATOM 886 N N . LYS A 1 114 ? -27.013 -8.105 36.483 1.00 94.25 114 LYS A N 1
ATOM 887 C CA . LYS A 1 114 ? -26.897 -6.981 35.541 1.00 94.25 114 LYS A CA 1
ATOM 888 C C . LYS A 1 114 ? -25.561 -6.254 35.659 1.00 94.25 114 LYS A C 1
ATOM 890 O O . LYS A 1 114 ? -25.013 -5.824 34.650 1.00 94.25 114 LYS A O 1
ATOM 895 N N . LYS A 1 115 ? -25.039 -6.113 36.878 1.00 94.00 115 LYS A N 1
ATOM 896 C CA . LYS A 1 115 ? -23.748 -5.478 37.134 1.00 94.00 115 LYS A CA 1
ATOM 897 C C . LYS A 1 115 ? -22.615 -6.286 36.501 1.00 94.00 115 LYS A C 1
ATOM 899 O O . LYS A 1 115 ? -21.814 -5.704 35.778 1.00 94.00 115 LYS A O 1
ATOM 904 N N . VAL A 1 116 ? -22.587 -7.600 36.732 1.00 95.19 116 VAL A N 1
ATOM 905 C CA . VAL A 1 116 ? -21.590 -8.506 36.138 1.00 95.19 116 VAL A CA 1
ATOM 906 C C . VAL A 1 116 ? -21.680 -8.473 34.614 1.00 95.19 116 VAL A C 1
ATOM 908 O O . VAL A 1 116 ? -20.667 -8.278 33.956 1.00 95.19 116 VAL A O 1
ATOM 911 N N . ALA A 1 117 ? -22.889 -8.534 34.047 1.00 95.50 117 ALA A N 1
ATOM 912 C CA . ALA A 1 117 ? -23.072 -8.467 32.598 1.00 95.50 117 ALA A CA 1
ATOM 913 C C . ALA A 1 117 ? -22.514 -7.169 31.980 1.00 95.50 117 ALA A C 1
ATOM 915 O O . ALA A 1 117 ? -21.879 -7.213 30.927 1.00 95.50 117 ALA A O 1
ATOM 916 N N . LEU A 1 118 ? -22.712 -6.015 32.629 1.00 95.25 118 LEU A N 1
ATOM 917 C CA . LEU A 1 118 ? -22.153 -4.739 32.163 1.00 95.25 118 LEU A CA 1
ATOM 918 C C . LEU A 1 118 ? -20.627 -4.671 32.328 1.00 95.25 118 LEU A C 1
ATOM 920 O O . LEU A 1 118 ? -19.947 -4.105 31.472 1.00 95.25 118 LEU A O 1
ATOM 924 N N . GLU A 1 119 ? -20.075 -5.236 33.406 1.00 94.31 119 GLU A N 1
ATOM 925 C CA . GLU A 1 119 ? -18.621 -5.341 33.597 1.00 94.31 119 GLU A CA 1
ATOM 926 C C . GLU A 1 119 ? -17.984 -6.226 32.517 1.00 94.31 119 GLU A C 1
ATOM 928 O O . GLU A 1 119 ? -17.000 -5.818 31.897 1.00 94.31 119 GLU A O 1
ATOM 933 N N . ASP A 1 120 ? -18.589 -7.375 32.215 1.00 96.12 120 ASP A N 1
ATOM 934 C CA . ASP A 1 120 ? -18.141 -8.283 31.157 1.00 96.12 120 ASP A CA 1
ATOM 935 C C . ASP A 1 120 ? -18.198 -7.614 29.780 1.00 96.12 120 ASP A C 1
ATOM 937 O O . ASP A 1 120 ? -17.218 -7.646 29.033 1.00 96.12 120 ASP A O 1
ATOM 941 N N . GLN A 1 121 ? -19.301 -6.930 29.461 1.00 95.56 121 GLN A N 1
ATOM 942 C CA . GLN A 1 121 ? -19.430 -6.165 28.216 1.00 95.56 121 GLN A CA 1
ATOM 943 C C . GLN A 1 121 ? -18.372 -5.065 28.107 1.00 95.56 121 GLN A C 1
ATOM 945 O O . GLN A 1 121 ? -17.748 -4.899 27.058 1.00 95.56 121 GLN A O 1
ATOM 950 N N . LYS A 1 122 ? -18.120 -4.324 29.190 1.00 94.44 122 LYS A N 1
ATOM 951 C CA . LYS A 1 122 ? -17.088 -3.280 29.220 1.00 94.44 122 LYS A CA 1
ATOM 952 C C . LYS A 1 122 ? -15.690 -3.854 28.989 1.00 94.44 122 LYS A C 1
ATOM 954 O O . LYS A 1 122 ? -14.884 -3.235 28.285 1.00 94.44 122 LYS A O 1
ATOM 959 N N . ASN A 1 123 ? -15.399 -5.012 29.575 1.00 95.00 123 ASN A N 1
ATOM 960 C CA . ASN A 1 123 ? -14.122 -5.698 29.404 1.00 95.00 123 ASN A CA 1
ATOM 961 C C . ASN A 1 123 ? -13.949 -6.169 27.956 1.00 95.00 123 ASN A C 1
ATOM 963 O O . ASN A 1 123 ? -12.933 -5.851 27.343 1.00 95.00 123 ASN A O 1
ATOM 967 N N . GLN A 1 124 ? -14.964 -6.816 27.374 1.00 95.56 124 GLN A N 1
ATOM 968 C CA . GLN A 1 124 ? -14.947 -7.243 25.969 1.00 95.56 124 GLN A CA 1
ATOM 969 C C . GLN A 1 124 ? -14.748 -6.066 25.009 1.00 95.56 124 GLN A C 1
ATOM 971 O O . GLN A 1 124 ? -13.885 -6.115 24.139 1.00 95.56 124 GLN A O 1
ATOM 976 N N . LEU A 1 125 ? -15.486 -4.968 25.199 1.00 95.75 125 LEU A N 1
ATOM 977 C CA . LEU A 1 125 ? -15.329 -3.765 24.376 1.00 95.75 125 LEU A CA 1
ATOM 978 C C . LEU A 1 125 ? -13.938 -3.139 24.518 1.00 95.75 125 LEU A C 1
ATOM 980 O O . LEU A 1 125 ? -13.430 -2.561 23.564 1.00 95.75 125 LEU A O 1
ATOM 984 N N . THR A 1 126 ? -13.311 -3.248 25.691 1.00 94.00 126 THR A N 1
ATOM 985 C CA . THR A 1 126 ? -11.946 -2.748 25.902 1.00 94.00 126 THR A CA 1
ATOM 986 C C . THR A 1 126 ? -10.918 -3.597 25.166 1.00 94.00 126 THR A C 1
ATOM 988 O O . THR A 1 126 ? -10.078 -3.030 24.475 1.00 94.00 126 THR A O 1
ATOM 991 N N . VAL A 1 127 ? -11.025 -4.925 25.246 1.00 96.00 127 VAL A N 1
ATOM 992 C CA . VAL A 1 127 ? -10.147 -5.841 24.502 1.00 96.00 127 VAL A CA 1
ATOM 993 C C . VAL A 1 127 ? -10.292 -5.618 22.996 1.00 96.00 127 VAL A C 1
ATOM 995 O O . VAL A 1 127 ? -9.298 -5.359 22.324 1.00 96.00 127 VAL A O 1
ATOM 998 N N . ASN A 1 128 ? -11.525 -5.595 22.481 1.00 95.00 128 ASN A N 1
ATOM 999 C CA . ASN A 1 128 ? -11.781 -5.372 21.055 1.00 95.00 128 ASN A CA 1
ATOM 1000 C C . ASN A 1 128 ? -11.240 -4.017 20.572 1.00 95.00 128 ASN A C 1
ATOM 1002 O O . ASN A 1 128 ? -10.729 -3.913 19.459 1.00 95.00 128 ASN A O 1
ATOM 1006 N N . PHE A 1 129 ? -11.344 -2.974 21.403 1.00 96.31 129 PHE A N 1
ATOM 1007 C CA . PHE A 1 129 ? -10.788 -1.659 21.089 1.00 96.31 129 PHE A CA 1
ATOM 1008 C C . PHE A 1 129 ? -9.264 -1.722 20.930 1.00 96.31 129 PHE A C 1
ATOM 1010 O O . PHE A 1 129 ? -8.729 -1.242 19.935 1.00 96.31 129 PHE A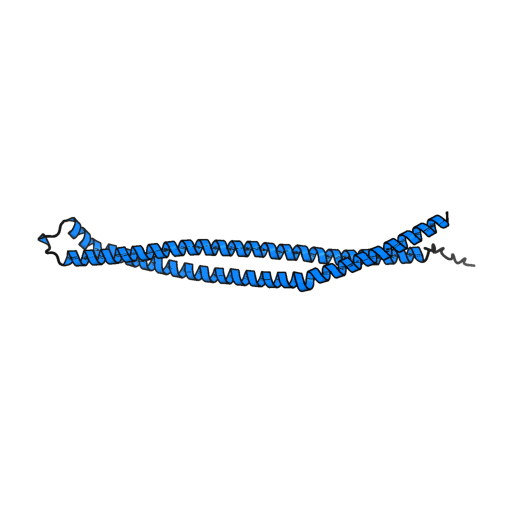 O 1
ATOM 1017 N N . GLU A 1 130 ? -8.562 -2.335 21.884 1.00 95.69 130 GLU A N 1
ATOM 1018 C CA . GLU A 1 130 ? -7.099 -2.453 21.846 1.00 95.69 130 GLU A CA 1
ATOM 1019 C C . GLU A 1 130 ? -6.607 -3.320 20.681 1.00 95.69 130 GLU A C 1
ATOM 1021 O O . GL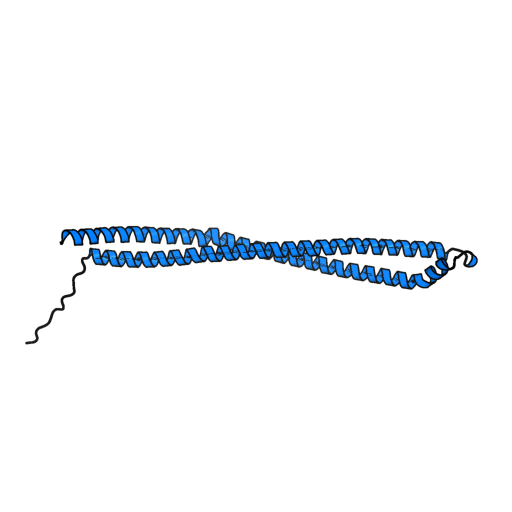U A 1 130 ? -5.570 -3.028 20.083 1.00 95.69 130 GLU A O 1
ATOM 1026 N N . GLU A 1 131 ? -7.330 -4.388 20.347 1.00 95.62 131 GLU A N 1
ATOM 1027 C CA . GLU A 1 131 ? -7.004 -5.253 19.210 1.00 95.62 131 GLU A CA 1
ATOM 1028 C C . GLU A 1 131 ? -7.139 -4.517 17.874 1.00 95.62 131 GLU A C 1
ATOM 1030 O O . GLU A 1 131 ? -6.236 -4.590 17.036 1.00 95.62 131 GLU A O 1
ATOM 1035 N N . LEU A 1 132 ? -8.225 -3.763 17.686 1.00 96.12 132 LEU A N 1
ATOM 1036 C CA . LEU A 1 132 ? -8.425 -2.966 16.476 1.00 96.12 132 LEU A CA 1
ATOM 1037 C C . LEU A 1 132 ? -7.428 -1.814 16.368 1.00 96.12 132 LEU A C 1
ATOM 1039 O O . LEU A 1 132 ? -6.924 -1.561 15.275 1.00 96.12 132 LEU A O 1
ATOM 1043 N N . ASP A 1 133 ? -7.102 -1.146 17.474 1.00 95.38 133 ASP A N 1
ATOM 1044 C CA . ASP A 1 133 ? -6.112 -0.064 17.483 1.00 95.38 133 ASP A CA 1
ATOM 1045 C C . ASP A 1 133 ? -4.720 -0.575 17.069 1.00 95.38 133 ASP A C 1
ATOM 1047 O O . ASP A 1 133 ? -4.084 -0.020 16.167 1.00 95.38 133 ASP A O 1
ATOM 1051 N N . LYS A 1 134 ? -4.296 -1.726 17.611 1.00 96.62 134 LYS A N 1
ATOM 1052 C CA . LYS A 1 134 ? -3.061 -2.409 17.183 1.00 96.62 134 LYS A CA 1
ATOM 1053 C C . LYS A 1 134 ? -3.104 -2.797 15.708 1.00 96.62 134 LYS A C 1
ATOM 1055 O O . LYS A 1 134 ? -2.113 -2.625 14.999 1.00 96.62 134 LYS A O 1
ATOM 1060 N N . LEU A 1 135 ? -4.233 -3.316 15.226 1.00 96.50 135 LEU A N 1
ATOM 1061 C CA . LEU A 1 135 ? -4.381 -3.694 13.821 1.00 96.50 135 LEU A CA 1
ATOM 1062 C C . LEU A 1 135 ? -4.280 -2.475 12.893 1.00 96.50 135 LEU A C 1
ATOM 1064 O O . LEU A 1 135 ? -3.629 -2.553 11.850 1.00 96.50 135 LEU A O 1
ATOM 1068 N N . ILE A 1 136 ? -4.868 -1.341 13.282 1.00 96.75 136 ILE A N 1
ATOM 1069 C CA . ILE A 1 136 ? -4.734 -0.067 12.565 1.00 96.75 136 ILE A CA 1
ATOM 1070 C C . ILE A 1 136 ? -3.268 0.367 12.523 1.00 96.75 136 ILE A C 1
ATOM 1072 O O . ILE A 1 136 ? -2.791 0.776 11.464 1.00 96.75 136 ILE A O 1
ATOM 1076 N N . GLU A 1 137 ? -2.537 0.267 13.634 1.00 97.25 137 GLU A N 1
ATOM 1077 C CA . GLU A 1 137 ? -1.112 0.612 13.680 1.00 97.25 137 GLU A CA 1
ATOM 1078 C C . GLU A 1 137 ? -0.281 -0.267 12.733 1.00 97.25 137 GLU A C 1
ATOM 1080 O O . GLU A 1 137 ? 0.534 0.247 11.965 1.00 97.25 137 GLU A O 1
ATOM 1085 N N . VAL A 1 138 ? -0.525 -1.582 12.726 1.00 97.75 138 VAL A N 1
ATOM 1086 C CA . VAL A 1 138 ? 0.127 -2.513 11.790 1.00 97.75 138 VAL A CA 1
ATOM 1087 C C . VAL A 1 138 ? -0.175 -2.123 10.345 1.00 97.75 138 VAL A C 1
ATOM 1089 O O . VAL A 1 138 ? 0.742 -2.011 9.536 1.00 97.75 138 VAL A O 1
ATOM 1092 N N . LYS A 1 139 ? -1.438 -1.830 10.015 1.00 96.94 139 LYS A N 1
ATOM 1093 C CA . LYS A 1 139 ? -1.820 -1.444 8.649 1.00 96.94 139 LYS A CA 1
ATOM 1094 C C . LYS A 1 139 ? -1.235 -0.099 8.223 1.00 96.94 139 LYS A C 1
ATOM 1096 O O . LYS A 1 139 ? -0.887 0.059 7.057 1.00 96.94 139 LYS A O 1
ATOM 1101 N N . LYS A 1 140 ? -1.069 0.854 9.143 1.00 97.12 140 LYS A N 1
ATOM 1102 C CA . LYS A 1 140 ? -0.350 2.109 8.865 1.00 97.12 140 LYS A CA 1
ATOM 1103 C C . LYS A 1 140 ? 1.112 1.845 8.508 1.00 97.12 140 LYS A C 1
ATOM 1105 O O . LYS A 1 140 ? 1.584 2.377 7.510 1.00 97.12 140 LYS A O 1
ATOM 1110 N N . LYS A 1 141 ? 1.792 0.966 9.251 1.00 97.50 141 LYS A N 1
ATOM 1111 C CA . LYS A 1 141 ? 3.171 0.556 8.932 1.00 97.50 141 LYS A CA 1
ATOM 1112 C C . LYS A 1 141 ? 3.259 -0.159 7.582 1.00 97.50 141 LYS A C 1
ATOM 1114 O O . LYS A 1 141 ? 4.179 0.119 6.818 1.00 97.50 141 LYS A O 1
ATOM 1119 N N . ASP A 1 142 ? 2.292 -1.021 7.258 1.00 96.31 142 ASP A N 1
ATOM 1120 C CA . ASP A 1 142 ? 2.205 -1.665 5.938 1.00 96.31 142 ASP A CA 1
ATOM 1121 C C . ASP A 1 142 ? 2.073 -0.616 4.815 1.00 96.31 142 ASP A C 1
ATOM 1123 O O . ASP A 1 142 ? 2.743 -0.721 3.783 1.00 96.31 142 ASP A O 1
ATOM 1127 N N . ALA A 1 143 ? 1.249 0.422 5.017 1.00 96.56 143 ALA A N 1
ATOM 1128 C CA . ALA A 1 143 ? 1.093 1.520 4.063 1.00 96.56 143 ALA A CA 1
ATOM 1129 C C . ALA A 1 143 ? 2.401 2.303 3.880 1.00 96.56 143 ALA A C 1
ATOM 1131 O O . ALA A 1 143 ? 2.846 2.476 2.749 1.00 96.56 143 ALA A O 1
ATOM 1132 N N . GLU A 1 144 ? 3.050 2.711 4.973 1.00 96.50 144 GLU A N 1
ATOM 1133 C CA . GLU A 1 144 ? 4.324 3.446 4.944 1.00 96.50 144 GLU A CA 1
ATOM 1134 C C . GLU A 1 144 ? 5.437 2.643 4.256 1.00 96.50 144 GLU A C 1
ATOM 1136 O O . GLU A 1 144 ? 6.199 3.180 3.450 1.00 96.50 144 GLU A O 1
ATOM 1141 N N . ALA A 1 145 ? 5.522 1.338 4.529 1.00 96.88 145 ALA A N 1
ATOM 1142 C CA . ALA A 1 145 ? 6.485 0.454 3.879 1.00 96.88 145 ALA A CA 1
ATOM 1143 C C . ALA A 1 145 ? 6.226 0.341 2.368 1.00 96.88 145 ALA A C 1
ATOM 1145 O O . ALA A 1 145 ? 7.167 0.373 1.569 1.00 96.88 145 ALA A O 1
ATOM 1146 N N . THR A 1 146 ? 4.955 0.249 1.969 1.00 96.62 146 THR A N 1
ATOM 1147 C CA . THR A 1 146 ? 4.551 0.175 0.558 1.00 96.62 146 THR A CA 1
ATOM 1148 C C . THR A 1 146 ? 4.820 1.497 -0.167 1.00 96.62 146 THR A C 1
ATOM 1150 O O . THR A 1 146 ? 5.374 1.488 -1.265 1.00 96.62 146 THR A O 1
ATOM 1153 N N . GLU A 1 147 ? 4.524 2.634 0.468 1.00 97.31 147 GLU A N 1
ATOM 1154 C CA . GLU A 1 147 ? 4.835 3.980 -0.037 1.00 97.31 147 GLU A CA 1
ATOM 1155 C C . GLU A 1 147 ? 6.345 4.186 -0.200 1.00 97.31 147 GLU A C 1
ATOM 1157 O O . GLU A 1 147 ? 6.799 4.695 -1.227 1.00 97.31 147 GLU A O 1
ATOM 1162 N N . LYS A 1 148 ? 7.148 3.730 0.768 1.00 97.31 148 LYS A N 1
ATOM 1163 C CA . LYS A 1 148 ? 8.611 3.784 0.673 1.00 97.31 148 LYS A CA 1
ATOM 1164 C C . LYS A 1 148 ? 9.124 2.972 -0.515 1.00 97.31 148 LYS A C 1
ATOM 1166 O O . LYS A 1 148 ? 9.900 3.495 -1.311 1.00 97.31 148 LYS A O 1
ATOM 1171 N N . LYS A 1 149 ? 8.659 1.729 -0.670 1.00 96.75 149 LYS A N 1
ATOM 1172 C CA . LYS A 1 149 ? 9.036 0.872 -1.803 1.00 96.75 149 LYS A CA 1
ATOM 1173 C C . LYS A 1 149 ? 8.633 1.498 -3.138 1.00 96.75 149 LYS A C 1
ATOM 1175 O O . LYS A 1 149 ? 9.409 1.478 -4.088 1.00 96.75 149 LYS A O 1
ATOM 1180 N N . GLN A 1 150 ? 7.441 2.087 -3.211 1.00 97.81 150 GLN A N 1
ATOM 1181 C CA . GLN A 1 150 ? 6.999 2.788 -4.411 1.00 97.81 150 GLN A CA 1
ATOM 1182 C C . GLN A 1 150 ? 7.915 3.967 -4.742 1.00 97.81 150 GLN A C 1
ATOM 1184 O O . GLN A 1 150 ? 8.285 4.146 -5.901 1.00 97.81 150 GLN A O 1
ATOM 1189 N N . LYS A 1 151 ? 8.299 4.757 -3.737 1.00 97.56 151 LYS A N 1
ATOM 1190 C CA . LYS A 1 151 ? 9.223 5.876 -3.918 1.00 97.56 151 LYS A CA 1
ATOM 1191 C C . LYS A 1 151 ? 10.580 5.405 -4.440 1.00 97.56 151 LYS A C 1
ATOM 1193 O O . LYS A 1 151 ? 11.094 5.999 -5.377 1.00 97.56 151 LYS A O 1
ATOM 1198 N N . GLU A 1 152 ? 11.128 4.327 -3.885 1.00 97.56 152 GLU A N 1
ATOM 1199 C CA . GLU A 1 152 ? 12.390 3.735 -4.353 1.00 97.56 152 GLU A CA 1
ATOM 1200 C C . GLU A 1 152 ? 12.305 3.294 -5.825 1.00 97.56 152 GLU A C 1
ATOM 1202 O O . GLU A 1 152 ? 13.217 3.565 -6.604 1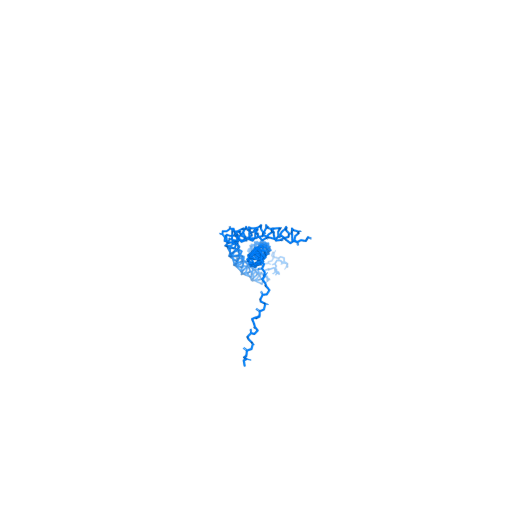.00 97.56 152 GLU A O 1
ATOM 1207 N N . ILE A 1 153 ? 11.189 2.679 -6.232 1.00 97.44 153 ILE A N 1
ATOM 1208 C CA . ILE A 1 153 ? 10.968 2.264 -7.626 1.00 97.44 153 ILE A CA 1
ATOM 1209 C C . ILE A 1 153 ? 10.808 3.478 -8.553 1.00 97.44 153 ILE A C 1
ATOM 1211 O O . ILE A 1 153 ? 11.429 3.501 -9.614 1.00 97.44 153 ILE A O 1
ATOM 1215 N N . LYS A 1 154 ? 10.044 4.504 -8.148 1.00 97.31 154 LYS A N 1
ATOM 1216 C CA . LYS A 1 154 ? 9.912 5.773 -8.893 1.00 97.31 154 LYS A CA 1
ATOM 1217 C C . LYS A 1 154 ? 11.270 6.447 -9.087 1.00 97.31 154 LYS A C 1
ATOM 1219 O O . LYS A 1 154 ? 11.612 6.837 -10.196 1.00 97.31 154 LYS A O 1
ATOM 1224 N N . GLU A 1 155 ? 12.084 6.512 -8.037 1.00 97.69 155 GLU A N 1
ATOM 1225 C CA . GLU A 1 155 ? 13.428 7.083 -8.138 1.00 97.69 155 GLU A CA 1
ATOM 1226 C C . GLU A 1 155 ? 14.337 6.277 -9.077 1.00 97.69 155 GLU A C 1
ATOM 1228 O O . GLU A 1 155 ? 15.111 6.871 -9.826 1.00 97.69 155 GLU A O 1
ATOM 1233 N N . ASN A 1 156 ? 14.255 4.944 -9.067 1.00 96.62 156 ASN A N 1
ATOM 1234 C CA . ASN A 1 156 ? 15.020 4.099 -9.988 1.00 96.62 156 ASN A CA 1
ATOM 1235 C C . ASN A 1 156 ? 14.563 4.268 -11.449 1.00 96.62 156 ASN A C 1
ATOM 1237 O O . ASN A 1 156 ? 15.395 4.303 -12.360 1.00 96.62 156 ASN A O 1
ATOM 1241 N N . LEU A 1 157 ? 13.253 4.418 -11.671 1.00 97.25 157 LEU A N 1
ATOM 1242 C CA . LEU A 1 157 ? 12.690 4.726 -12.984 1.00 97.25 157 LEU A CA 1
ATOM 1243 C C . LEU A 1 157 ? 13.271 6.039 -13.527 1.00 97.25 157 LEU A C 1
ATOM 1245 O O . LEU A 1 157 ? 13.868 6.045 -14.601 1.00 97.25 157 LEU A O 1
ATOM 1249 N N . GLU A 1 158 ? 13.184 7.117 -12.745 1.00 96.81 158 GLU A N 1
ATOM 1250 C CA . GLU A 1 158 ? 13.616 8.464 -13.143 1.00 96.81 158 GLU A CA 1
ATOM 1251 C C . GLU A 1 158 ? 15.138 8.589 -13.313 1.00 96.81 158 GLU A C 1
ATOM 1253 O O . GLU A 1 158 ? 15.618 9.274 -14.218 1.00 96.81 158 GLU A O 1
ATOM 1258 N N . LYS A 1 159 ? 15.925 7.955 -12.434 1.00 96.88 159 LYS A N 1
ATOM 1259 C CA . LYS A 1 159 ? 17.387 8.146 -12.389 1.00 96.88 159 LYS A CA 1
ATOM 1260 C C . LYS A 1 159 ? 18.165 7.140 -13.221 1.00 96.88 159 LYS A C 1
ATOM 1262 O O . LYS A 1 159 ? 19.332 7.388 -13.520 1.00 96.88 159 LYS A O 1
ATOM 1267 N N . THR A 1 160 ? 17.586 5.986 -13.541 1.00 95.94 160 THR A N 1
ATOM 1268 C CA . THR A 1 160 ? 18.338 4.880 -14.148 1.00 95.94 160 THR A CA 1
ATOM 1269 C C . THR A 1 160 ? 17.647 4.321 -15.375 1.00 95.94 160 THR A C 1
ATOM 1271 O O . THR A 1 160 ? 18.266 4.298 -16.436 1.00 95.94 160 THR A O 1
ATOM 1274 N N . ILE A 1 161 ? 16.381 3.920 -15.273 1.00 95.75 161 ILE A N 1
ATOM 1275 C CA . ILE A 1 161 ? 15.709 3.216 -16.372 1.00 95.75 161 ILE A CA 1
ATOM 1276 C C . ILE A 1 161 ? 15.359 4.178 -17.515 1.00 95.75 161 ILE A C 1
ATOM 1278 O O . ILE A 1 161 ? 15.754 3.924 -18.651 1.00 95.75 161 ILE A O 1
ATOM 1282 N N . GLU A 1 162 ? 14.697 5.308 -17.243 1.00 95.75 162 GLU A N 1
ATOM 1283 C CA . GLU A 1 162 ? 14.344 6.277 -18.291 1.00 95.75 162 GLU A CA 1
ATOM 1284 C C . GLU A 1 162 ? 15.563 6.906 -18.979 1.00 95.75 162 GLU A C 1
ATOM 1286 O O . GLU A 1 162 ? 15.560 6.992 -20.211 1.00 95.75 162 GLU A O 1
ATOM 1291 N N . PRO A 1 163 ? 16.613 7.359 -18.257 1.00 97.94 163 PRO A N 1
ATOM 1292 C CA . PRO A 1 163 ? 17.797 7.902 -18.913 1.00 97.94 163 PRO A CA 1
ATOM 1293 C C . PRO A 1 163 ? 18.499 6.856 -19.773 1.00 97.94 163 PRO A C 1
ATOM 1295 O O . PRO A 1 163 ? 19.006 7.186 -20.844 1.00 97.94 163 PRO A O 1
ATOM 1298 N N . ARG A 1 164 ? 18.514 5.593 -19.325 1.00 96.44 164 ARG A N 1
ATOM 1299 C CA . ARG A 1 164 ? 19.122 4.517 -20.098 1.00 96.44 164 ARG A CA 1
ATOM 1300 C C . ARG A 1 164 ? 18.315 4.214 -21.352 1.00 96.44 164 ARG A C 1
ATOM 1302 O O . ARG A 1 164 ? 18.908 4.200 -22.418 1.00 96.44 164 ARG A O 1
ATOM 1309 N N . TYR A 1 165 ? 16.993 4.086 -21.252 1.00 97.81 165 TYR A N 1
ATOM 1310 C CA . TYR A 1 165 ? 16.124 3.938 -22.421 1.00 97.81 165 TYR A CA 1
ATOM 1311 C C . TYR A 1 165 ? 16.345 5.052 -23.452 1.00 97.81 165 TYR A C 1
ATOM 1313 O O . TYR A 1 165 ? 16.565 4.761 -24.622 1.00 97.81 165 TYR A O 1
ATOM 1321 N N . LYS A 1 166 ? 16.367 6.319 -23.019 1.00 97.38 166 LYS A N 1
ATOM 1322 C CA . LYS A 1 166 ? 16.592 7.467 -23.916 1.00 97.38 166 LYS A CA 1
ATOM 1323 C C . LYS A 1 166 ? 17.926 7.376 -24.658 1.00 97.38 166 LYS A C 1
ATOM 1325 O O . LYS A 1 166 ? 17.971 7.673 -25.845 1.00 97.38 166 LYS A O 1
ATOM 1330 N N . LYS A 1 167 ? 18.990 6.955 -23.968 1.00 97.88 167 LYS A N 1
ATOM 1331 C CA . LYS A 1 167 ? 20.314 6.768 -24.573 1.00 97.88 167 LYS A CA 1
ATOM 1332 C C . LYS A 1 167 ? 20.292 5.679 -25.650 1.00 97.88 167 LYS A C 1
ATOM 1334 O O . LYS A 1 167 ? 20.800 5.891 -26.741 1.00 97.88 167 LYS A O 1
ATOM 1339 N N . GLU A 1 168 ? 19.688 4.540 -25.336 1.00 96.44 168 GLU A N 1
ATOM 1340 C CA . GLU A 1 168 ? 19.637 3.373 -26.227 1.00 96.44 168 GLU A CA 1
ATOM 1341 C C . GLU A 1 168 ? 18.746 3.648 -27.449 1.00 96.44 168 GLU A C 1
ATOM 1343 O O . GLU A 1 168 ? 19.075 3.264 -28.570 1.00 96.44 168 GLU A O 1
ATOM 1348 N N . ASP A 1 169 ? 17.640 4.378 -27.264 1.00 97.62 169 ASP A N 1
ATOM 1349 C CA . ASP A 1 169 ? 16.794 4.840 -28.368 1.00 97.62 169 ASP A CA 1
ATOM 1350 C C . ASP A 1 169 ? 17.543 5.824 -29.283 1.00 97.62 169 ASP A C 1
ATOM 1352 O O . ASP A 1 169 ? 17.476 5.702 -30.506 1.00 97.62 169 ASP A O 1
ATOM 1356 N N . GLU A 1 170 ? 18.317 6.757 -28.719 1.00 97.94 170 GLU A N 1
ATOM 1357 C CA . GLU A 1 170 ? 19.161 7.673 -29.496 1.00 97.94 170 GLU A CA 1
ATOM 1358 C C . GLU A 1 170 ? 20.226 6.915 -30.311 1.00 97.94 170 GLU A C 1
ATOM 1360 O O . GLU A 1 170 ? 20.366 7.156 -31.514 1.00 97.94 170 GLU A O 1
ATOM 1365 N N . GLU A 1 171 ? 20.907 5.935 -29.707 1.00 97.12 171 GLU A N 1
ATOM 1366 C CA . GLU A 1 171 ? 21.903 5.083 -30.379 1.00 97.12 171 GLU A CA 1
ATOM 1367 C C . GLU A 1 171 ? 21.272 4.258 -31.516 1.00 97.12 171 GLU A C 1
ATOM 1369 O O . GLU A 1 171 ? 21.809 4.207 -32.630 1.00 97.12 171 GLU A O 1
ATOM 1374 N N . ALA A 1 172 ? 20.077 3.700 -31.298 1.00 97.38 172 ALA A N 1
ATOM 1375 C CA . ALA A 1 172 ? 19.323 2.999 -32.335 1.00 97.38 172 ALA A CA 1
ATOM 1376 C C . ALA A 1 172 ? 18.898 3.931 -33.483 1.00 97.38 172 ALA A C 1
ATOM 1378 O O . ALA A 1 172 ? 18.971 3.550 -34.659 1.00 97.38 172 ALA A O 1
ATOM 1379 N N . GLN A 1 173 ? 18.468 5.157 -33.174 1.00 97.50 173 GLN A N 1
ATOM 1380 C CA . GLN A 1 173 ? 18.102 6.158 -34.178 1.00 97.50 173 GLN A CA 1
ATOM 1381 C C . GLN A 1 173 ? 19.308 6.614 -35.002 1.00 97.50 173 GLN A C 1
ATOM 1383 O O . GLN A 1 173 ? 19.188 6.808 -36.217 1.00 97.50 173 GLN A O 1
ATOM 1388 N N . ASP A 1 174 ? 20.473 6.769 -34.385 1.00 97.56 174 ASP A N 1
ATOM 1389 C CA . ASP A 1 174 ? 21.694 7.153 -35.087 1.00 97.56 174 ASP A CA 1
ATOM 1390 C C . ASP A 1 174 ? 22.226 6.021 -35.970 1.00 97.56 174 ASP A C 1
ATOM 1392 O O . ASP A 1 174 ? 22.510 6.251 -37.153 1.00 97.56 174 ASP A O 1
ATOM 1396 N N . ALA A 1 175 ? 22.240 4.780 -35.473 1.00 97.25 175 ALA A N 1
ATOM 1397 C CA . ALA A 1 175 ? 22.565 3.606 -36.282 1.00 97.25 175 ALA A CA 1
ATOM 1398 C C . ALA A 1 175 ? 21.609 3.456 -37.481 1.00 97.25 175 ALA A C 1
ATOM 1400 O O . ALA A 1 175 ? 22.041 3.174 -38.604 1.00 97.25 175 ALA A O 1
ATOM 1401 N N . TYR A 1 176 ? 20.315 3.732 -37.284 1.00 97.81 176 TYR A N 1
ATOM 1402 C CA . TYR A 1 176 ? 19.324 3.745 -38.361 1.00 97.81 176 TYR A CA 1
ATOM 1403 C C . TYR A 1 176 ? 19.651 4.777 -39.447 1.00 97.81 176 TYR A C 1
ATOM 1405 O O . TYR A 1 176 ? 19.588 4.457 -40.638 1.00 97.81 176 TYR A O 1
ATOM 1413 N N . LYS A 1 177 ? 20.020 6.009 -39.065 1.00 97.94 177 LYS A N 1
ATOM 1414 C CA . LYS A 1 177 ? 20.389 7.071 -40.020 1.00 97.94 177 LYS A CA 1
ATOM 1415 C C . LYS A 1 177 ? 21.591 6.657 -40.868 1.00 97.94 177 LYS A C 1
ATOM 1417 O O . LYS A 1 177 ? 21.568 6.862 -42.083 1.00 97.94 177 LYS A O 1
ATOM 1422 N N . VAL A 1 178 ? 22.612 6.057 -40.251 1.00 97.19 178 VAL A N 1
ATOM 1423 C CA . VAL A 1 178 ? 23.809 5.562 -40.953 1.00 97.19 178 VAL A CA 1
ATOM 1424 C C . VAL A 1 178 ? 23.440 4.452 -41.933 1.00 97.19 178 VAL A C 1
ATOM 1426 O O . VAL A 1 178 ? 23.759 4.557 -43.120 1.00 97.19 178 VAL A O 1
ATOM 1429 N N . TRP A 1 179 ? 22.699 3.436 -41.479 1.00 97.69 179 TRP A N 1
ATOM 1430 C CA . TRP A 1 179 ? 22.249 2.341 -42.340 1.00 97.69 179 TRP A CA 1
ATOM 1431 C C . TRP A 1 179 ? 21.432 2.849 -43.535 1.00 97.69 179 TRP A C 1
ATOM 1433 O O . TRP A 1 179 ? 21.718 2.487 -44.677 1.00 97.69 179 TRP A O 1
ATOM 1443 N N . LYS A 1 180 ? 20.463 3.746 -43.305 1.00 97.62 180 LYS A N 1
ATOM 1444 C CA . LYS A 1 180 ? 19.633 4.322 -44.374 1.00 97.62 180 LYS A CA 1
ATOM 1445 C C . LYS A 1 180 ? 20.409 5.174 -45.365 1.00 97.62 180 LYS A C 1
ATOM 1447 O O . LYS A 1 180 ? 20.022 5.241 -46.532 1.00 97.62 180 LYS A O 1
ATOM 1452 N N . LYS A 1 181 ? 21.480 5.836 -44.932 1.00 96.56 181 LYS A N 1
ATOM 1453 C CA . LYS A 1 181 ? 22.359 6.571 -45.843 1.00 96.56 181 LYS A CA 1
ATOM 1454 C C . LYS A 1 181 ? 23.099 5.607 -46.774 1.00 96.56 181 LYS A C 1
ATOM 1456 O O . LYS A 1 181 ? 23.032 5.781 -47.986 1.00 96.56 181 LYS A O 1
ATOM 1461 N N . LEU A 1 182 ? 23.729 4.572 -46.219 1.00 94.44 182 LEU A N 1
ATOM 1462 C CA . LEU A 1 182 ? 24.468 3.571 -46.997 1.00 94.44 182 LEU A CA 1
ATOM 1463 C C . LEU A 1 182 ? 23.553 2.765 -47.927 1.00 94.44 182 LEU A C 1
ATOM 1465 O O . LEU A 1 182 ? 23.935 2.460 -49.052 1.00 94.44 182 LEU A O 1
ATOM 1469 N N . GLU A 1 183 ? 22.325 2.464 -47.496 1.00 95.19 183 GLU A N 1
ATOM 1470 C CA . GLU A 1 183 ? 21.308 1.824 -48.339 1.00 95.19 183 GLU A CA 1
ATOM 1471 C C . GLU A 1 183 ? 21.039 2.639 -49.613 1.00 95.19 183 GLU A C 1
ATOM 1473 O O . GLU A 1 183 ? 21.117 2.094 -50.712 1.00 95.19 183 GLU A O 1
ATOM 1478 N N . LYS A 1 184 ? 20.843 3.957 -49.487 1.00 94.75 184 LYS A N 1
ATOM 1479 C CA . LYS A 1 184 ? 20.652 4.847 -50.644 1.00 94.75 184 LYS A CA 1
ATOM 1480 C C . LYS A 1 184 ? 21.876 4.906 -51.556 1.00 94.75 184 LYS A C 1
ATOM 1482 O O . LYS A 1 184 ? 21.724 4.888 -52.774 1.00 94.75 184 LYS A O 1
ATOM 1487 N N . GLU A 1 185 ? 23.079 4.973 -50.987 1.00 92.62 185 GLU A N 1
ATOM 1488 C CA . GLU A 1 185 ? 24.324 5.011 -51.767 1.00 92.62 185 GLU A CA 1
ATOM 1489 C C . GLU A 1 185 ? 24.528 3.722 -52.581 1.00 92.62 185 GLU A C 1
ATOM 1491 O O . GLU A 1 185 ? 24.953 3.779 -53.736 1.00 92.62 185 GLU A O 1
ATOM 1496 N N . VAL A 1 186 ? 24.181 2.561 -52.014 1.00 90.75 186 VAL A N 1
ATOM 1497 C CA . VAL A 1 186 ? 24.207 1.273 -52.728 1.00 90.75 186 VAL A CA 1
ATOM 1498 C C . VAL A 1 186 ? 23.159 1.246 -53.845 1.00 90.75 186 VAL A C 1
ATOM 1500 O O . VAL A 1 186 ? 23.487 0.881 -54.974 1.00 90.75 186 VAL A O 1
ATOM 1503 N N . GLU A 1 187 ? 21.928 1.694 -53.581 1.00 91.62 187 GLU A N 1
ATOM 1504 C CA . GLU A 1 187 ? 20.866 1.787 -54.598 1.00 91.62 187 GLU A CA 1
ATOM 1505 C C . GLU A 1 187 ? 21.227 2.739 -55.755 1.00 91.62 187 GLU A C 1
ATOM 1507 O O . GLU A 1 187 ? 20.846 2.515 -56.906 1.00 91.62 187 GLU A O 1
ATOM 1512 N N . GLU A 1 188 ? 21.940 3.833 -55.483 1.00 90.62 188 GLU A N 1
ATOM 1513 C CA . GLU A 1 188 ? 22.468 4.738 -56.513 1.00 90.62 188 GLU A CA 1
ATOM 1514 C C . GLU A 1 188 ? 23.569 4.083 -57.355 1.00 90.62 188 GLU A C 1
ATOM 1516 O O . GLU A 1 188 ? 23.543 4.195 -58.582 1.00 90.62 188 GLU A O 1
ATOM 1521 N N . GLU A 1 189 ? 24.499 3.348 -56.741 1.00 86.38 189 GLU A N 1
ATOM 1522 C CA . GLU A 1 189 ? 25.521 2.604 -57.488 1.00 86.38 189 GLU A CA 1
ATOM 1523 C C . GLU A 1 189 ? 24.930 1.515 -58.379 1.00 86.38 189 GLU A C 1
ATOM 1525 O O . GLU A 1 189 ? 25.385 1.329 -59.508 1.00 86.38 189 GLU A O 1
ATOM 1530 N N . GLU A 1 190 ? 23.931 0.786 -57.888 1.00 86.12 190 GLU A N 1
ATOM 1531 C CA . GLU A 1 190 ? 23.249 -0.241 -58.674 1.00 86.12 190 GLU A CA 1
ATOM 1532 C C . GLU A 1 190 ? 22.478 0.357 -59.853 1.00 86.12 190 GLU A C 1
ATOM 1534 O O . GLU A 1 190 ? 22.438 -0.247 -60.926 1.00 86.12 190 GLU A O 1
ATOM 1539 N N . ARG A 1 191 ? 21.904 1.556 -59.686 1.00 86.38 191 ARG A N 1
ATOM 1540 C CA . ARG A 1 191 ? 21.247 2.293 -60.776 1.00 86.38 191 ARG A CA 1
ATOM 1541 C C . ARG A 1 191 ? 22.235 2.786 -61.827 1.00 86.38 191 ARG A C 1
ATOM 1543 O O . ARG A 1 191 ? 21.940 2.660 -63.005 1.00 86.38 191 ARG A O 1
ATOM 1550 N N . ASN A 1 192 ? 23.403 3.282 -61.425 1.00 82.75 192 ASN A N 1
ATOM 1551 C CA . ASN A 1 192 ? 24.424 3.787 -62.353 1.00 82.75 192 ASN A CA 1
ATOM 1552 C C . ASN A 1 192 ? 25.164 2.678 -63.129 1.00 82.75 192 ASN A C 1
ATOM 1554 O O . ASN A 1 192 ? 25.884 2.974 -64.080 1.00 82.75 192 ASN A O 1
ATOM 1558 N N . LYS A 1 193 ? 25.025 1.412 -62.712 1.00 77.06 193 LYS A N 1
ATOM 1559 C CA . LYS A 1 193 ? 25.595 0.231 -63.388 1.00 77.06 193 LYS A CA 1
ATOM 1560 C C . LYS A 1 193 ? 24.637 -0.431 -64.392 1.00 77.06 193 LYS A C 1
ATOM 1562 O O . LYS A 1 193 ? 25.065 -1.365 -65.071 1.00 77.06 193 LYS A O 1
ATOM 1567 N N . LYS A 1 194 ? 23.372 -0.003 -64.451 1.00 61.41 194 LYS A N 1
ATOM 1568 C CA . LYS A 1 194 ? 22.351 -0.470 -65.407 1.00 61.41 194 LYS A CA 1
ATOM 1569 C C . LYS A 1 194 ? 22.234 0.488 -66.584 1.00 61.41 194 LYS A C 1
ATOM 1571 O O . LYS A 1 194 ? 21.964 -0.026 -67.690 1.00 61.41 194 LYS A O 1
#

Radius of gyration: 41.58 Å; chains: 1; bounding box: 91×40×119 Å

Secondary structure (DSSP, 8-state):
-------------HHHHHHHHHHHHHHHHHHHHHHHHHHHHHHHHHHHHHHHHHHHHHHHHHHHHHHHHHHHHHHHHHHHHHHHHHHHHHHHHTS-GGG--HHHHHHHHHHHHHHHHHHHHHHHHHHHHHHHHHHHHHHHHHHHHHHHHHHHHHHHIIIIIHHHHHHHHHHHHHHHHHHHHHHHHHHHHHHHT-

Foldseek 3Di:
DDDDPPDPPPDDDPLNVVLVVLVVQLVVLVVQLVVLVVVLVVLVVVLVVLVVVLVVLVVVLVVLVVVLVVLVVVLVVLVVVLVVLVVLLVVLVPDDPVPDDPVSVVSNVCSVVVNVVSVVSNVVSVVSNVVSVVVSVVSVVVSVVSVVVSVVSVCCSVPPSVVSSVVSVVSSVVSVVSSVVSVVVVVVVVVVVD